Protein AF-A0A963HQP3-F1 (afdb_monomer)

Sequence (193 aa):
MERLDVIFANRYVRACYQYQTEQTPTQSWVRAFDATELWWPIVLQHLLMGMNAHINLDLGIAAAKTVPPEELQSLKGDFDKINQVLAGLVGSVRKELAEIWPILGIMNRFLGDIETGIINFSMQEARDAAWSFAEQLSPQPSVRREAMIQEKDAAFAAFSNVIMHPGFALSTVLKIIRLGERGTVRDRIEILE

Secondary structure (DSSP, 8-state):
-HHHHHHHHHHHHHHHHHHHTT----HHHHHHHHGGG-SSS-HHHHHHHHHIIIIIIIIHHHHHHHS-GGGGGGGHHHHHHHHHHHHHHHHHHHHHHHHH-HHHHHHTTT-TTSHHHHHSS-HHHHHHHHHHHHHHHTTS-HHHHHHHHHHHHHHHHHHHHHHH---HHHHHHHHHHHHH--S-HHHHHHH--

Radius of gyration: 17.62 Å; Cα contacts (8 Å, |Δi|>4): 174; chains: 1; bounding box: 44×29×47 Å

Structure (mmCIF, N/CA/C/O backbone):
data_AF-A0A963HQP3-F1
#
_entry.id   AF-A0A963HQP3-F1
#
loop_
_atom_site.group_PDB
_atom_site.id
_atom_site.type_symbol
_atom_site.label_atom_id
_atom_site.label_alt_id
_atom_site.label_comp_id
_atom_site.label_asym_id
_atom_site.label_entity_id
_atom_site.label_seq_id
_atom_site.pdbx_PDB_ins_code
_atom_site.Cartn_x
_atom_site.Cartn_y
_atom_site.Cartn_z
_atom_site.occupancy
_atom_site.B_iso_or_equiv
_atom_site.auth_seq_id
_atom_site.auth_comp_id
_atom_site.auth_asym_id
_atom_site.auth_atom_id
_atom_site.pdbx_PDB_model_num
ATOM 1 N N . MET A 1 1 ? -9.918 -13.982 12.441 1.00 86.50 1 MET A N 1
ATOM 2 C CA . MET A 1 1 ? -9.145 -13.718 11.209 1.00 86.50 1 MET A CA 1
ATOM 3 C C . MET A 1 1 ? -10.018 -13.469 9.993 1.00 86.50 1 MET A C 1
ATOM 5 O O . MET A 1 1 ? -9.884 -12.398 9.430 1.00 86.50 1 MET A O 1
ATOM 9 N N . GLU A 1 2 ? -10.996 -14.319 9.673 1.00 90.50 2 GLU A N 1
ATOM 10 C CA . GLU A 1 2 ? -11.895 -14.113 8.513 1.00 90.50 2 GLU A CA 1
ATOM 11 C C . GLU A 1 2 ? -12.517 -12.706 8.435 1.00 90.50 2 GLU A C 1
ATOM 13 O O . GLU A 1 2 ? -12.555 -12.079 7.380 1.00 90.50 2 GLU A O 1
ATOM 18 N N . ARG A 1 3 ? -12.961 -12.157 9.574 1.00 92.81 3 ARG A N 1
ATOM 19 C CA . ARG A 1 3 ? -13.506 -10.793 9.634 1.00 92.81 3 ARG A CA 1
ATOM 20 C C . ARG A 1 3 ? -12.483 -9.723 9.237 1.00 92.81 3 ARG A C 1
ATOM 22 O O . ARG A 1 3 ? -12.864 -8.763 8.572 1.00 92.81 3 ARG A O 1
ATOM 29 N N . LEU A 1 4 ? -11.220 -9.874 9.642 1.00 93.75 4 LEU A N 1
ATOM 30 C CA . LEU A 1 4 ? -10.146 -8.961 9.245 1.00 93.75 4 LEU A CA 1
ATOM 31 C C . LEU A 1 4 ? -9.954 -9.023 7.733 1.00 93.75 4 LEU A C 1
ATOM 33 O O . LEU A 1 4 ? -9.967 -7.978 7.092 1.00 93.75 4 LEU A O 1
ATOM 37 N N . ASP A 1 5 ? -9.865 -10.228 7.174 1.00 92.38 5 ASP A N 1
ATOM 38 C CA . ASP A 1 5 ? -9.649 -10.437 5.740 1.00 92.38 5 ASP A CA 1
ATOM 39 C C . ASP A 1 5 ? -10.782 -9.824 4.910 1.00 92.38 5 ASP A C 1
ATOM 41 O O . ASP A 1 5 ? -10.533 -9.091 3.954 1.00 92.38 5 ASP A O 1
ATOM 45 N N . VAL A 1 6 ? -12.035 -10.023 5.328 1.00 95.62 6 VAL A N 1
ATOM 46 C CA . VAL A 1 6 ? -13.207 -9.431 4.668 1.00 95.62 6 VAL A CA 1
ATOM 47 C C . VAL A 1 6 ? -13.199 -7.905 4.765 1.00 95.62 6 VAL A C 1
ATOM 49 O O . VAL A 1 6 ? -13.471 -7.227 3.774 1.00 95.62 6 VAL A O 1
ATOM 52 N N . ILE A 1 7 ? -12.909 -7.326 5.937 1.00 96.31 7 ILE A N 1
ATOM 53 C CA . ILE A 1 7 ? -12.848 -5.862 6.091 1.00 96.31 7 ILE A CA 1
ATOM 54 C C . ILE A 1 7 ? -11.711 -5.288 5.242 1.00 96.31 7 ILE A C 1
ATOM 56 O O . ILE A 1 7 ? -11.894 -4.248 4.606 1.00 96.31 7 ILE A O 1
ATOM 60 N N . PHE A 1 8 ? -10.565 -5.965 5.232 1.00 95.62 8 PHE A N 1
ATOM 61 C CA . PHE A 1 8 ? -9.375 -5.565 4.502 1.00 95.62 8 PHE A CA 1
ATOM 62 C C . PHE A 1 8 ? -9.617 -5.592 2.989 1.00 95.62 8 PHE A C 1
ATOM 64 O O . PHE A 1 8 ? -9.506 -4.552 2.343 1.00 95.62 8 PHE A O 1
ATOM 71 N N . ALA A 1 9 ? -10.083 -6.715 2.440 1.00 95.19 9 ALA A N 1
ATOM 72 C CA . ALA A 1 9 ? -10.403 -6.846 1.019 1.00 95.19 9 ALA A CA 1
ATOM 73 C C . ALA A 1 9 ? -11.480 -5.844 0.567 1.00 95.19 9 ALA A C 1
ATOM 75 O O . ALA A 1 9 ? -11.340 -5.186 -0.466 1.00 95.19 9 ALA A O 1
ATOM 76 N N . ASN A 1 10 ? -12.528 -5.644 1.375 1.00 97.12 10 ASN A N 1
ATOM 77 C CA . ASN A 1 10 ? -13.584 -4.683 1.054 1.00 97.12 10 ASN A CA 1
ATOM 78 C C . ASN A 1 10 ? -13.091 -3.234 0.983 1.00 97.12 10 ASN A C 1
ATOM 80 O O . ASN A 1 10 ? -13.748 -2.408 0.350 1.00 97.12 10 ASN A O 1
ATOM 84 N N . ARG A 1 11 ? -11.962 -2.890 1.616 1.00 97.12 11 ARG A N 1
ATOM 85 C CA . ARG A 1 11 ? -11.384 -1.547 1.481 1.00 97.12 11 ARG A CA 1
ATOM 86 C C . ARG A 1 11 ? -10.886 -1.292 0.063 1.00 97.12 11 ARG A C 1
ATOM 88 O O . ARG A 1 11 ? -11.249 -0.264 -0.504 1.00 97.12 11 ARG A O 1
ATOM 95 N N . TYR A 1 12 ? -10.173 -2.254 -0.522 1.00 96.62 12 TYR A N 1
ATOM 96 C CA . TYR A 1 12 ? -9.748 -2.197 -1.920 1.00 96.62 12 TYR A CA 1
ATOM 97 C C . TYR A 1 12 ? -10.947 -2.187 -2.872 1.00 96.62 12 TYR A C 1
ATOM 99 O O . TYR A 1 12 ? -11.076 -1.275 -3.685 1.00 96.62 12 TYR A O 1
ATOM 107 N N . VAL A 1 13 ? -11.878 -3.138 -2.717 1.00 97.31 13 VAL A N 1
ATOM 108 C CA . VAL A 1 13 ? -13.067 -3.234 -3.585 1.00 97.31 13 VAL A CA 1
ATOM 109 C C . VAL A 1 13 ? -13.874 -1.935 -3.555 1.00 97.31 13 VAL A C 1
ATOM 111 O O . VAL A 1 13 ? -14.303 -1.440 -4.597 1.00 97.31 13 VAL A O 1
ATOM 114 N N . ARG A 1 14 ? -14.040 -1.332 -2.371 1.00 97.62 14 ARG A N 1
ATOM 115 C CA . ARG A 1 14 ? -14.708 -0.037 -2.232 1.00 97.62 14 ARG A CA 1
ATOM 116 C C . ARG A 1 14 ? -13.927 1.089 -2.904 1.00 97.62 14 ARG A C 1
ATOM 118 O O . ARG A 1 14 ? -14.558 1.921 -3.546 1.00 97.62 14 ARG A O 1
ATOM 125 N N . ALA A 1 15 ? -12.604 1.130 -2.763 1.00 97.56 15 ALA A N 1
ATOM 126 C CA . ALA A 1 15 ? -11.782 2.144 -3.416 1.00 97.56 15 ALA A CA 1
ATOM 127 C C . ALA A 1 15 ? -11.893 2.056 -4.947 1.00 97.56 15 ALA A C 1
ATOM 129 O O . ALA A 1 15 ? -12.111 3.077 -5.597 1.00 97.56 15 ALA A O 1
ATOM 130 N N . CYS A 1 16 ? -11.843 0.842 -5.509 1.00 97.06 16 CYS A N 1
ATOM 131 C CA . CYS A 1 16 ? -12.072 0.606 -6.935 1.00 97.06 16 CYS A CA 1
ATOM 132 C C . CYS A 1 16 ? -13.465 1.047 -7.377 1.00 97.06 16 CYS A C 1
ATOM 134 O O . CYS A 1 16 ? -13.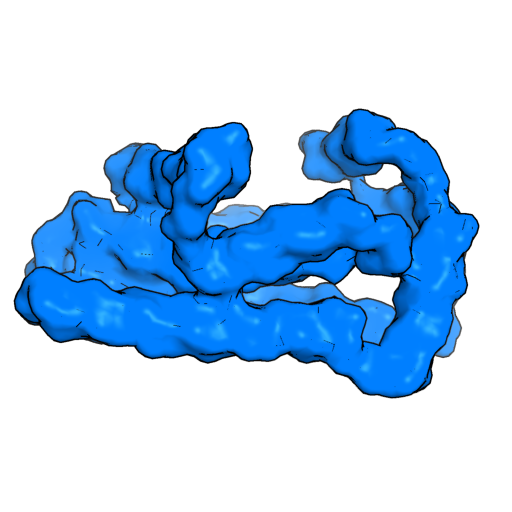585 1.779 -8.355 1.00 97.06 16 CYS A O 1
ATOM 136 N N . TYR A 1 17 ? -14.510 0.644 -6.647 1.00 97.88 17 TYR A N 1
ATOM 137 C CA . TYR A 1 17 ? -15.880 1.048 -6.954 1.00 97.88 17 TYR A CA 1
ATOM 138 C C . TYR A 1 17 ? -16.029 2.572 -6.952 1.00 97.88 17 TYR A C 1
ATOM 140 O O . TYR A 1 17 ? -16.628 3.136 -7.864 1.00 97.88 17 TYR A O 1
ATOM 148 N N . GLN A 1 18 ? -15.465 3.246 -5.944 1.00 97.94 18 GLN A N 1
ATOM 149 C CA . GLN A 1 18 ? -15.503 4.703 -5.863 1.00 97.94 18 GLN A CA 1
ATOM 150 C C . GLN A 1 18 ? -14.833 5.328 -7.087 1.00 97.94 18 GLN A C 1
ATOM 152 O O . GLN A 1 18 ? -15.478 6.107 -7.778 1.00 97.94 18 GLN A O 1
ATOM 157 N N . TYR A 1 19 ? -13.604 4.914 -7.405 1.00 96.94 19 TYR A N 1
ATOM 158 C CA . TYR A 1 19 ? -12.860 5.441 -8.548 1.00 96.94 19 TYR A CA 1
ATOM 159 C C . TYR A 1 19 ? -13.599 5.235 -9.881 1.00 96.94 19 TYR A C 1
ATOM 161 O O . TYR A 1 19 ? -13.750 6.169 -10.661 1.00 96.94 19 TYR A O 1
ATOM 169 N N . GLN A 1 20 ? -14.137 4.034 -10.113 1.00 95.56 20 GLN A N 1
ATOM 170 C CA . GLN A 1 20 ? -14.877 3.689 -11.335 1.00 95.56 20 GLN A CA 1
ATOM 171 C C . GLN A 1 20 ? -16.234 4.393 -11.467 1.00 95.56 20 GLN A C 1
ATOM 173 O O . GLN A 1 20 ? -16.760 4.495 -12.571 1.00 95.56 20 GLN A O 1
ATOM 178 N N . THR A 1 21 ? -16.818 4.857 -10.360 1.00 97.00 21 THR A N 1
ATOM 179 C CA . THR A 1 21 ? -18.104 5.579 -10.349 1.00 97.00 21 THR A CA 1
ATOM 180 C C . THR A 1 21 ? -17.932 7.083 -10.143 1.00 97.00 21 THR A C 1
ATOM 182 O O . THR A 1 21 ? -18.862 7.751 -9.695 1.00 97.00 21 THR A O 1
ATOM 185 N N . GLU A 1 22 ? -16.742 7.609 -10.455 1.00 93.56 22 GLU A N 1
ATOM 186 C CA . GLU A 1 22 ? -16.378 9.031 -10.345 1.00 93.56 22 GLU A CA 1
ATOM 187 C C . GLU A 1 22 ? -16.510 9.604 -8.919 1.00 93.56 22 GLU A C 1
ATOM 189 O O . GLU A 1 22 ? -16.547 10.817 -8.705 1.00 93.56 22 GLU A O 1
ATOM 194 N N . GLN A 1 23 ? -16.548 8.735 -7.907 1.00 96.38 23 GLN A N 1
ATOM 195 C CA . GLN A 1 23 ? -16.433 9.116 -6.504 1.00 96.38 23 GLN A CA 1
ATOM 196 C C . GLN A 1 23 ? -14.963 9.136 -6.088 1.00 96.38 23 GLN A C 1
ATOM 198 O O . GLN A 1 23 ? -14.112 8.455 -6.656 1.00 96.38 23 GLN A O 1
ATOM 203 N N . THR A 1 24 ? -14.647 9.886 -5.037 1.00 94.62 24 THR A N 1
ATOM 204 C CA . THR A 1 24 ? -13.262 10.017 -4.573 1.00 94.62 24 THR A CA 1
ATOM 205 C C . THR A 1 24 ? -12.964 8.986 -3.474 1.00 94.62 24 THR A C 1
ATOM 207 O O . THR A 1 24 ? -13.547 9.082 -2.387 1.00 94.62 24 THR A O 1
ATOM 210 N N . PRO A 1 25 ? -12.091 7.984 -3.716 1.00 97.12 25 PRO A N 1
ATOM 211 C CA . PRO A 1 25 ? -11.543 7.150 -2.648 1.00 97.12 25 PRO A CA 1
ATOM 212 C C . PRO A 1 25 ? -10.536 7.948 -1.798 1.00 97.12 25 PRO A C 1
ATOM 214 O O . PRO A 1 25 ? -10.403 9.163 -1.936 1.00 97.12 25 PRO A O 1
ATOM 217 N N . THR A 1 26 ? -9.820 7.282 -0.890 1.00 97.25 26 THR A N 1
ATOM 218 C CA . THR A 1 26 ? -8.724 7.931 -0.151 1.00 97.25 26 THR A CA 1
ATOM 219 C C . THR A 1 26 ? -7.652 8.440 -1.118 1.00 97.25 26 THR A C 1
ATOM 221 O O . THR A 1 26 ? -7.462 7.883 -2.201 1.00 97.25 26 THR A O 1
ATOM 224 N N . GLN A 1 27 ? -6.939 9.503 -0.752 1.00 97.75 27 GLN A N 1
ATOM 225 C CA . GLN A 1 27 ? -5.970 10.150 -1.636 1.00 97.75 27 GLN A CA 1
ATOM 226 C C . GLN A 1 27 ? -4.849 9.195 -2.051 1.00 97.75 27 GLN A C 1
ATOM 228 O O . GLN A 1 27 ? -4.441 9.207 -3.207 1.00 97.75 27 GLN A O 1
ATOM 233 N N . SER A 1 28 ? -4.378 8.338 -1.145 1.00 96.62 28 SER A N 1
ATOM 234 C CA . SER A 1 28 ? -3.414 7.273 -1.456 1.00 96.62 28 SER A CA 1
ATOM 235 C C . SER A 1 28 ? -3.907 6.333 -2.565 1.00 96.62 28 SER A C 1
ATOM 237 O O . SER A 1 28 ? -3.143 6.018 -3.476 1.00 96.62 28 SER A O 1
ATOM 239 N N . TRP A 1 29 ? -5.190 5.954 -2.547 1.00 97.94 29 TRP A N 1
ATOM 240 C CA . TRP A 1 29 ? -5.809 5.160 -3.611 1.00 97.94 29 TRP A CA 1
ATOM 241 C C . TRP A 1 29 ? -5.982 5.952 -4.906 1.00 97.94 29 TRP A C 1
ATOM 243 O O . TRP A 1 29 ? -5.679 5.415 -5.966 1.00 97.94 29 TRP A O 1
ATOM 253 N N . VAL A 1 30 ? -6.385 7.228 -4.838 1.00 97.69 30 VAL A N 1
ATOM 254 C CA . VAL A 1 30 ? -6.432 8.107 -6.023 1.00 97.69 30 VAL A CA 1
ATOM 255 C C . VAL A 1 30 ? -5.066 8.145 -6.708 1.00 97.69 30 VAL A C 1
ATOM 257 O O . VAL A 1 30 ? -4.981 7.903 -7.903 1.00 97.69 30 VAL A O 1
ATOM 260 N N . ARG A 1 31 ? -3.975 8.346 -5.954 1.00 97.19 31 ARG A N 1
ATOM 261 C CA . ARG A 1 31 ? -2.613 8.334 -6.516 1.00 97.19 31 ARG A CA 1
ATOM 262 C C . ARG A 1 31 ? -2.270 7.003 -7.180 1.00 97.19 31 ARG A C 1
ATOM 264 O O . ARG A 1 31 ? -1.623 7.008 -8.224 1.00 97.19 31 ARG A O 1
ATOM 271 N N . ALA A 1 32 ? -2.662 5.883 -6.573 1.00 97.00 32 ALA A N 1
ATOM 272 C CA . ALA A 1 32 ? -2.395 4.556 -7.117 1.00 97.00 32 ALA A CA 1
ATOM 273 C C . ALA A 1 32 ? -3.166 4.298 -8.419 1.00 97.00 32 ALA A C 1
ATOM 275 O O . ALA A 1 32 ? -2.576 3.784 -9.367 1.00 97.00 32 ALA A O 1
ATOM 276 N N . PHE A 1 33 ? -4.442 4.687 -8.484 1.00 97.31 33 PHE A N 1
ATOM 277 C CA . PHE A 1 33 ? -5.262 4.535 -9.686 1.00 97.31 33 PHE A CA 1
ATOM 278 C C . PHE A 1 33 ? -4.867 5.519 -10.788 1.00 97.31 33 PHE A C 1
ATOM 280 O O . PHE A 1 33 ? -4.655 5.103 -11.915 1.00 97.31 33 PHE A O 1
ATOM 287 N N .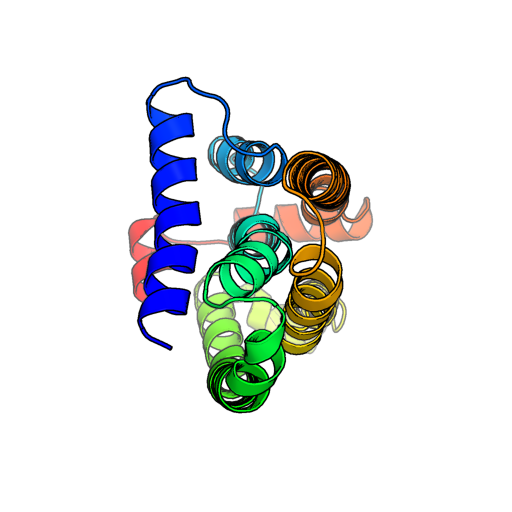 ASP A 1 34 ? -4.623 6.790 -10.477 1.00 96.38 34 ASP A N 1
ATOM 288 C CA . ASP A 1 34 ? -4.160 7.757 -11.482 1.00 96.38 34 ASP A CA 1
ATOM 289 C C . ASP A 1 34 ? -2.821 7.339 -12.104 1.00 96.38 34 ASP A C 1
ATOM 291 O O . ASP A 1 34 ? -2.558 7.593 -13.279 1.00 96.38 34 ASP A O 1
ATOM 295 N N . ALA A 1 35 ? -1.964 6.655 -11.337 1.00 95.75 35 ALA A N 1
ATOM 296 C CA . ALA A 1 35 ? -0.727 6.108 -11.869 1.00 95.75 35 ALA A CA 1
ATOM 297 C C . ALA A 1 35 ? -0.967 5.041 -12.950 1.00 95.75 35 ALA A C 1
ATOM 299 O O . ALA A 1 35 ? -0.095 4.886 -13.803 1.00 95.75 35 ALA A O 1
ATOM 300 N N . THR A 1 36 ? -2.106 4.330 -12.962 1.00 93.88 36 THR A N 1
ATOM 301 C CA . THR A 1 36 ? -2.413 3.312 -13.988 1.00 93.88 36 THR A CA 1
ATOM 302 C C . THR A 1 36 ? -2.711 3.908 -15.358 1.00 93.88 36 THR A C 1
ATOM 304 O O . THR A 1 36 ? -2.516 3.230 -16.361 1.00 93.88 36 THR A O 1
ATOM 307 N N . GLU A 1 37 ? -3.104 5.181 -15.414 1.00 94.06 37 GLU A N 1
ATOM 308 C CA . GLU A 1 37 ? -3.303 5.924 -16.666 1.00 94.06 37 GLU A CA 1
ATOM 309 C C . GLU A 1 37 ? -1.975 6.375 -17.300 1.00 94.06 37 GLU A C 1
ATOM 311 O O . GLU A 1 37 ? -1.924 6.839 -18.442 1.00 94.06 37 GLU A O 1
ATOM 316 N N . LEU A 1 38 ? -0.863 6.250 -16.570 1.00 94.00 38 LEU A N 1
ATOM 317 C CA . LEU A 1 38 ? 0.452 6.667 -17.034 1.00 94.00 38 LEU A CA 1
ATOM 318 C C . LEU A 1 38 ? 1.192 5.511 -17.706 1.00 94.00 38 LEU A C 1
ATOM 320 O O . LEU A 1 38 ? 1.277 4.400 -17.192 1.00 94.00 38 LEU A O 1
ATOM 324 N N . TRP A 1 39 ? 1.837 5.802 -18.836 1.00 92.06 39 TRP A N 1
ATOM 325 C CA . TRP A 1 39 ? 2.623 4.794 -19.549 1.00 92.06 39 TRP A CA 1
ATOM 326 C C . TRP A 1 39 ? 4.010 4.549 -18.944 1.00 92.06 39 TRP A C 1
ATOM 328 O O . TRP A 1 39 ? 4.553 3.463 -19.103 1.00 92.06 39 TRP A O 1
ATOM 338 N N . TRP A 1 40 ? 4.611 5.553 -18.303 1.00 93.12 40 TRP A N 1
ATOM 339 C CA . TRP A 1 40 ? 6.003 5.500 -17.839 1.00 93.12 40 TRP A CA 1
ATOM 340 C C . TRP A 1 40 ? 6.283 4.642 -16.600 1.00 93.12 40 TRP A C 1
ATOM 342 O O . TRP A 1 40 ? 7.387 4.096 -16.541 1.00 93.12 40 TRP A O 1
ATOM 352 N N . PRO A 1 41 ? 5.378 4.533 -15.611 1.00 92.94 41 PRO A N 1
ATOM 353 C CA . PRO A 1 41 ? 5.646 3.721 -14.437 1.00 92.94 41 PRO A CA 1
ATOM 354 C C . PRO A 1 41 ? 5.848 2.249 -14.797 1.00 92.94 41 PRO A C 1
ATOM 356 O O . PRO A 1 41 ? 5.184 1.695 -15.676 1.00 92.94 41 PRO A O 1
ATOM 359 N N . ILE A 1 42 ? 6.803 1.622 -14.119 1.00 90.00 42 ILE A N 1
ATOM 360 C CA . ILE A 1 42 ? 7.083 0.190 -14.270 1.00 90.00 42 ILE A CA 1
ATOM 361 C C . ILE A 1 42 ? 6.154 -0.638 -13.381 1.00 90.00 42 ILE A C 1
ATOM 363 O O . ILE A 1 42 ? 5.569 -0.114 -12.430 1.00 90.00 42 ILE A O 1
ATOM 367 N N . VAL A 1 43 ? 6.056 -1.945 -13.632 1.00 89.31 43 VAL A N 1
ATOM 368 C CA . VAL A 1 43 ? 5.227 -2.875 -12.841 1.00 89.31 43 VAL A CA 1
ATOM 369 C C . VAL A 1 43 ? 5.521 -2.745 -11.348 1.00 89.31 43 VAL A C 1
ATOM 371 O O . VAL A 1 43 ? 4.596 -2.618 -10.550 1.00 89.31 43 VAL A O 1
ATOM 374 N N . LEU A 1 44 ? 6.799 -2.664 -10.970 1.00 85.44 44 LEU A N 1
ATOM 375 C CA . LEU A 1 44 ? 7.193 -2.477 -9.575 1.00 85.44 44 LEU A CA 1
ATOM 376 C C . LEU A 1 44 ? 6.631 -1.183 -8.961 1.00 85.44 44 LEU A C 1
ATOM 378 O O . LEU A 1 44 ? 6.217 -1.194 -7.806 1.00 85.44 44 LEU A O 1
ATOM 382 N N . GLN A 1 45 ? 6.592 -0.072 -9.701 1.00 89.75 45 GLN A N 1
ATOM 383 C CA . GLN A 1 45 ? 6.030 1.176 -9.178 1.00 89.75 45 GLN A CA 1
ATOM 384 C C . GLN A 1 45 ? 4.527 1.029 -8.941 1.00 89.75 45 GLN A C 1
ATOM 386 O O . GLN A 1 45 ? 4.053 1.432 -7.885 1.00 89.75 45 GLN A O 1
ATOM 391 N N . HIS A 1 46 ? 3.789 0.387 -9.850 1.00 92.06 46 HIS A N 1
ATOM 392 C CA . HIS A 1 46 ? 2.368 0.101 -9.629 1.00 92.06 46 HIS A CA 1
ATOM 393 C C . HIS A 1 46 ? 2.138 -0.797 -8.405 1.00 92.06 46 HIS A C 1
ATOM 395 O O . HIS A 1 46 ? 1.254 -0.504 -7.599 1.00 92.06 46 HIS A O 1
ATOM 401 N N . LEU A 1 47 ? 2.962 -1.837 -8.221 1.00 88.88 47 LEU A N 1
ATOM 402 C CA . LEU A 1 47 ? 2.901 -2.696 -7.035 1.00 88.88 47 LEU A CA 1
ATOM 403 C C . LEU A 1 47 ? 3.132 -1.887 -5.756 1.00 88.88 47 LEU A C 1
ATOM 405 O O . LEU A 1 47 ? 2.304 -1.927 -4.851 1.00 88.88 47 LEU A O 1
ATOM 409 N N . LEU A 1 48 ? 4.200 -1.088 -5.701 1.00 88.31 48 LEU A N 1
ATOM 410 C CA . LEU A 1 48 ? 4.514 -0.259 -4.536 1.00 88.31 48 LEU A CA 1
ATOM 411 C C . LEU A 1 48 ? 3.417 0.773 -4.240 1.00 88.31 48 LEU A C 1
ATOM 413 O O . LEU A 1 48 ? 3.112 1.013 -3.075 1.00 88.31 48 LEU A O 1
ATOM 417 N N . MET A 1 49 ? 2.792 1.356 -5.265 1.00 92.88 49 MET A N 1
ATOM 418 C CA . MET A 1 49 ? 1.664 2.281 -5.101 1.00 92.88 49 MET A CA 1
ATOM 419 C C . MET A 1 49 ? 0.443 1.581 -4.488 1.00 92.88 49 MET A C 1
ATOM 421 O O . MET A 1 49 ? -0.139 2.090 -3.528 1.00 92.88 49 MET A O 1
ATOM 425 N N . GLY A 1 50 ? 0.094 0.391 -4.988 1.00 92.81 50 GLY A N 1
ATOM 426 C CA . GLY A 1 50 ? -0.990 -0.423 -4.437 1.00 92.81 50 GLY A CA 1
ATOM 427 C C . GLY A 1 50 ? -0.704 -0.882 -3.007 1.00 92.81 50 GLY A C 1
ATOM 428 O O . GLY A 1 50 ? -1.556 -0.752 -2.135 1.00 92.81 50 GLY A O 1
ATOM 429 N N . MET A 1 51 ? 0.516 -1.341 -2.725 1.00 89.56 51 MET A N 1
ATOM 430 C CA . MET A 1 51 ? 0.946 -1.737 -1.380 1.00 89.56 51 MET A CA 1
ATOM 431 C C . MET A 1 51 ? 0.962 -0.550 -0.412 1.00 89.56 51 MET A C 1
ATOM 433 O O . MET A 1 51 ? 0.582 -0.698 0.747 1.00 89.56 51 MET A O 1
ATOM 437 N N . ASN A 1 52 ? 1.344 0.640 -0.875 1.00 91.12 52 ASN A N 1
ATOM 438 C CA . ASN A 1 52 ? 1.319 1.851 -0.066 1.00 91.12 52 ASN A CA 1
ATOM 439 C C . ASN A 1 52 ? -0.107 2.229 0.366 1.00 91.12 52 ASN A C 1
ATOM 441 O O . ASN A 1 52 ? -0.326 2.537 1.534 1.00 91.12 52 ASN A O 1
ATOM 445 N N . ALA A 1 53 ? -1.091 2.161 -0.533 1.00 94.38 53 ALA A N 1
ATOM 446 C CA . ALA A 1 53 ? -2.485 2.415 -0.171 1.00 94.38 53 ALA A CA 1
ATOM 447 C C . ALA A 1 53 ? -3.089 1.256 0.647 1.00 94.38 53 ALA A C 1
ATOM 449 O O . ALA A 1 53 ? -3.704 1.463 1.693 1.00 94.38 53 ALA A O 1
ATOM 450 N N . HIS A 1 54 ? -2.876 0.016 0.213 1.00 94.69 54 HIS A N 1
ATOM 451 C CA . HIS A 1 54 ? -3.546 -1.138 0.795 1.00 94.69 54 HIS A CA 1
ATOM 452 C C . HIS A 1 54 ? -2.888 -1.601 2.102 1.00 94.69 54 HIS A C 1
ATOM 454 O O . HIS A 1 54 ? -3.546 -1.723 3.126 1.00 94.69 54 HIS A O 1
ATOM 460 N N . ILE A 1 55 ? -1.575 -1.813 2.134 1.00 89.25 55 ILE A N 1
ATOM 461 C CA . ILE A 1 55 ? -0.907 -2.323 3.339 1.00 89.25 55 ILE A CA 1
ATOM 462 C C . ILE A 1 55 ? -0.718 -1.200 4.356 1.00 89.25 55 ILE A C 1
ATOM 464 O O . ILE A 1 55 ? -1.118 -1.353 5.507 1.00 89.25 55 ILE A O 1
ATOM 468 N N . ASN A 1 56 ? -0.150 -0.060 3.958 1.00 86.12 56 ASN A N 1
ATOM 469 C CA . ASN A 1 56 ? 0.235 0.941 4.953 1.00 86.12 56 ASN A CA 1
ATOM 470 C C . ASN A 1 56 ? -0.968 1.685 5.563 1.00 86.12 56 ASN A C 1
ATOM 472 O O . ASN A 1 56 ? -0.909 2.073 6.734 1.00 86.12 56 ASN A O 1
ATOM 476 N N . LEU A 1 57 ? -2.052 1.884 4.800 1.00 93.62 57 LEU A N 1
ATOM 477 C CA . LEU A 1 57 ? -3.269 2.550 5.278 1.00 93.62 57 LEU A CA 1
ATOM 478 C C . LEU A 1 57 ? -4.384 1.552 5.622 1.00 93.62 57 LEU A C 1
ATOM 480 O O . LEU A 1 57 ? -4.813 1.494 6.778 1.00 93.62 57 LEU A O 1
ATOM 484 N N . ASP A 1 58 ? -4.875 0.775 4.648 1.00 97.12 58 ASP A N 1
ATOM 485 C CA . ASP A 1 58 ? -6.096 -0.021 4.846 1.00 97.12 58 ASP A CA 1
ATOM 486 C C . ASP A 1 58 ? -5.938 -1.131 5.890 1.00 97.12 58 ASP A C 1
ATOM 488 O O . ASP A 1 58 ? -6.883 -1.374 6.643 1.00 97.12 58 ASP A O 1
ATOM 492 N N . LEU A 1 59 ? -4.775 -1.787 5.978 1.00 95.31 59 LEU A N 1
ATOM 493 C CA . LEU A 1 59 ? -4.568 -2.910 6.902 1.00 95.31 59 LEU A CA 1
ATOM 494 C C . LEU A 1 59 ? -4.713 -2.487 8.369 1.00 95.31 59 LEU A C 1
ATOM 496 O O . LEU A 1 59 ? -5.401 -3.160 9.137 1.00 95.31 59 LEU A O 1
ATOM 500 N N . GLY A 1 60 ? -4.123 -1.352 8.756 1.00 95.50 60 GLY A N 1
ATOM 501 C CA . GLY A 1 60 ? -4.235 -0.837 10.125 1.00 95.50 60 GLY A CA 1
ATOM 502 C C . GLY A 1 60 ? -5.668 -0.424 10.473 1.00 95.50 60 GLY A C 1
ATOM 503 O O . GLY A 1 60 ? -6.165 -0.706 11.565 1.00 95.50 60 GLY A O 1
ATOM 504 N N . ILE A 1 61 ? -6.385 0.162 9.507 1.00 96.88 61 ILE A N 1
ATOM 505 C CA . ILE A 1 61 ? -7.808 0.500 9.649 1.00 96.88 61 ILE A CA 1
ATOM 506 C C . ILE A 1 61 ? -8.655 -0.766 9.791 1.00 96.88 61 ILE A C 1
ATOM 508 O O . ILE A 1 61 ? -9.581 -0.801 10.604 1.00 96.88 61 ILE A O 1
ATOM 512 N N . ALA A 1 62 ? -8.364 -1.797 8.998 1.00 97.25 62 ALA A N 1
ATOM 513 C CA . ALA A 1 62 ? -9.083 -3.060 9.027 1.00 97.25 62 ALA A CA 1
ATOM 514 C C . ALA A 1 62 ? -8.875 -3.780 10.365 1.00 97.25 62 ALA A C 1
ATOM 516 O O . ALA A 1 62 ? -9.857 -4.165 11.003 1.00 97.25 62 ALA A O 1
ATOM 517 N N . ALA A 1 63 ? -7.632 -3.864 10.848 1.00 96.06 63 ALA A N 1
ATOM 518 C CA . ALA A 1 63 ? -7.300 -4.429 12.155 1.00 96.06 63 ALA A CA 1
ATOM 519 C C . ALA A 1 63 ? -8.041 -3.708 13.291 1.00 96.06 63 ALA A C 1
ATOM 521 O O . ALA A 1 63 ? -8.765 -4.351 14.050 1.00 96.06 63 ALA A O 1
ATOM 522 N N . ALA A 1 64 ? -7.992 -2.372 13.328 1.00 96.31 64 ALA A N 1
ATOM 523 C CA . ALA A 1 64 ? -8.702 -1.574 14.333 1.00 96.31 64 ALA A CA 1
ATOM 524 C C . ALA A 1 64 ? -10.238 -1.704 14.281 1.00 96.31 64 ALA A C 1
ATOM 526 O O . ALA A 1 64 ? -10.909 -1.431 15.272 1.00 96.31 64 ALA A O 1
ATOM 527 N N . LYS A 1 65 ? -10.819 -2.080 13.133 1.00 95.69 65 LYS A N 1
ATOM 528 C CA . LYS A 1 65 ? -12.274 -2.276 12.961 1.00 95.69 65 LYS A CA 1
ATOM 529 C C . LYS A 1 65 ? -12.733 -3.720 13.173 1.00 95.69 65 LYS A C 1
ATOM 531 O O . LYS A 1 65 ? -13.941 -3.974 13.188 1.00 95.69 65 LYS A O 1
ATOM 536 N N . THR A 1 66 ? -11.802 -4.665 13.282 1.00 95.88 66 THR A N 1
ATOM 537 C CA . THR A 1 66 ? -12.127 -6.096 13.342 1.00 95.88 66 THR A CA 1
ATOM 538 C C . THR A 1 66 ? -12.725 -6.479 14.690 1.00 95.88 66 THR A C 1
ATOM 540 O O . THR A 1 66 ? -13.708 -7.218 14.728 1.00 95.88 66 THR A O 1
ATOM 543 N N . VAL A 1 67 ? -12.165 -5.953 15.777 1.00 94.62 67 VAL A N 1
ATOM 544 C CA . VAL A 1 67 ? -12.563 -6.251 17.158 1.00 94.62 67 VAL A CA 1
ATOM 545 C C . VAL A 1 67 ? -12.629 -4.968 17.990 1.00 94.62 67 VAL A C 1
ATOM 547 O O . VAL A 1 67 ? -12.050 -3.955 17.586 1.00 94.62 67 VAL A O 1
ATOM 550 N N . PRO A 1 68 ? -13.332 -4.984 19.135 1.00 94.25 68 PRO A N 1
ATOM 551 C CA . PRO A 1 68 ? -13.250 -3.910 20.118 1.00 94.25 68 PRO A CA 1
ATOM 552 C C . PRO A 1 68 ? -11.804 -3.654 20.594 1.00 94.25 68 PRO A C 1
ATOM 554 O O . PRO A 1 68 ? -10.969 -4.563 20.526 1.00 94.25 68 PRO A O 1
ATOM 557 N N . PRO A 1 69 ? -11.481 -2.446 21.094 1.00 94.38 69 PRO A N 1
ATOM 558 C CA . PRO A 1 69 ? -10.126 -2.102 21.538 1.00 94.38 69 PRO A CA 1
ATOM 559 C C . PRO A 1 69 ? -9.523 -3.070 22.561 1.00 94.38 69 PRO A C 1
ATOM 561 O O . PRO A 1 69 ? -8.341 -3.397 22.471 1.00 94.38 69 PRO A O 1
ATOM 564 N N . GLU A 1 70 ? -10.337 -3.565 23.491 1.00 95.62 70 GLU A N 1
ATOM 565 C CA . GLU A 1 70 ? -9.970 -4.527 24.532 1.00 95.62 70 GLU A CA 1
ATOM 566 C C . GLU A 1 70 ? -9.512 -5.885 23.981 1.00 95.62 70 GLU A C 1
ATOM 568 O O . GLU A 1 70 ? -8.695 -6.566 24.597 1.00 95.62 70 GLU A O 1
ATOM 573 N N . GLU A 1 71 ? -9.990 -6.259 22.796 1.00 95.19 71 GLU A N 1
ATOM 574 C CA . GLU A 1 71 ? -9.689 -7.533 22.149 1.00 95.19 71 GLU A CA 1
ATOM 575 C C . GLU A 1 71 ? -8.603 -7.404 21.080 1.00 95.19 71 GLU A C 1
ATOM 577 O O . GLU A 1 71 ? -8.128 -8.424 20.581 1.00 95.19 71 GLU A O 1
ATOM 582 N N . LEU A 1 72 ? -8.162 -6.188 20.729 1.00 95.50 72 LEU A N 1
ATOM 583 C CA . LEU A 1 72 ? -7.215 -5.974 19.630 1.00 95.50 72 LEU A CA 1
ATOM 584 C C . LEU A 1 72 ? -5.949 -6.820 19.789 1.00 95.50 72 LEU A C 1
ATOM 586 O O . LEU A 1 72 ? -5.536 -7.477 18.841 1.00 95.50 72 LEU A O 1
ATOM 590 N N . GLN A 1 73 ? -5.379 -6.879 20.994 1.00 95.81 73 GLN A N 1
ATOM 591 C CA . GLN A 1 73 ? -4.154 -7.645 21.255 1.00 95.81 73 GLN A CA 1
ATOM 592 C C . GLN A 1 73 ? -4.316 -9.152 21.020 1.00 95.81 73 GLN A C 1
ATOM 594 O O . GLN A 1 73 ? -3.346 -9.819 20.665 1.00 95.81 73 GLN A O 1
ATOM 599 N N . SER A 1 74 ? -5.534 -9.692 21.132 1.00 93.75 74 SER A N 1
ATOM 600 C CA . SER A 1 74 ? -5.795 -11.104 20.821 1.00 93.75 74 SER A CA 1
ATOM 601 C C . SER A 1 74 ? -5.565 -11.436 19.340 1.00 93.75 74 SER A C 1
ATOM 603 O O . SER A 1 74 ? -5.209 -12.567 19.019 1.00 93.75 74 SER A O 1
ATOM 605 N N . LEU A 1 75 ? -5.680 -10.446 18.442 1.00 93.62 75 LEU A N 1
ATOM 606 C CA . LEU A 1 75 ? -5.414 -10.612 17.011 1.00 93.62 75 LEU A CA 1
ATOM 607 C C . LEU A 1 75 ? -3.920 -10.620 16.666 1.00 93.62 75 LEU A C 1
ATOM 609 O O . LEU A 1 75 ? -3.567 -11.081 15.581 1.00 93.62 75 LEU A O 1
ATOM 613 N N . LYS A 1 76 ? -3.038 -10.127 17.549 1.00 93.50 76 LYS A N 1
ATOM 614 C CA . LYS A 1 76 ? -1.613 -9.929 17.232 1.00 93.50 76 LYS A CA 1
ATOM 615 C C . LYS A 1 76 ? -0.932 -11.230 16.822 1.00 93.50 76 LYS A C 1
ATOM 617 O O . LYS A 1 76 ? -0.242 -11.274 15.810 1.00 93.50 76 LYS A O 1
ATOM 622 N N . GLY A 1 77 ? -1.192 -12.309 17.558 1.00 93.19 77 GLY A N 1
ATOM 623 C CA . GLY A 1 77 ? -0.582 -13.607 17.274 1.00 93.19 77 GLY A CA 1
ATOM 624 C C . GLY A 1 77 ? -0.900 -14.125 15.869 1.00 93.19 77 GLY A C 1
ATOM 625 O O . GLY A 1 77 ? -0.018 -14.651 15.195 1.00 93.19 77 GLY A O 1
ATOM 626 N N . ASP A 1 78 ? -2.137 -13.956 15.402 1.00 91.00 78 ASP A N 1
ATOM 627 C CA . ASP A 1 78 ? -2.518 -14.381 14.053 1.00 91.00 78 ASP A CA 1
ATOM 628 C C . ASP A 1 78 ? -2.076 -13.380 12.980 1.00 91.00 78 ASP A C 1
ATOM 630 O O . ASP A 1 78 ? -1.671 -13.790 11.891 1.00 91.00 78 ASP A O 1
ATOM 634 N N . PHE A 1 79 ? -2.077 -12.082 13.296 1.00 90.06 79 PHE A N 1
ATOM 635 C CA . PHE A 1 79 ? -1.511 -11.044 12.437 1.00 90.06 79 PHE A CA 1
ATOM 636 C C . PHE A 1 79 ? -0.035 -11.337 12.120 1.00 90.06 79 PHE A C 1
ATOM 638 O O . PHE A 1 79 ? 0.345 -11.370 10.950 1.00 90.06 79 PHE A O 1
ATOM 645 N N . ASP A 1 80 ? 0.771 -11.653 13.137 1.00 89.75 80 ASP A N 1
ATOM 646 C CA . ASP 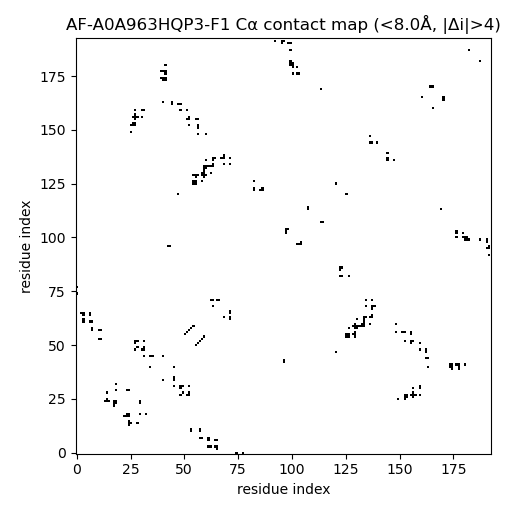A 1 80 ? 2.203 -11.941 12.996 1.00 89.75 80 ASP A CA 1
ATOM 647 C C . ASP A 1 80 ? 2.474 -13.252 12.246 1.00 89.75 80 ASP A C 1
ATOM 649 O O . ASP A 1 80 ? 3.406 -13.327 11.443 1.00 89.75 80 ASP A O 1
ATOM 653 N N . LYS A 1 81 ? 1.645 -14.287 12.442 1.00 88.69 81 LYS A N 1
ATOM 654 C CA . LYS A 1 81 ? 1.746 -15.531 11.657 1.00 88.69 81 LYS A CA 1
ATOM 655 C C . LYS A 1 81 ? 1.550 -15.269 10.165 1.00 88.69 81 LYS A C 1
ATOM 657 O O . LYS A 1 81 ? 2.302 -15.805 9.355 1.00 88.69 81 LYS A O 1
ATOM 662 N N . ILE A 1 82 ? 0.583 -14.427 9.791 1.00 85.50 82 ILE A N 1
ATOM 663 C CA . ILE A 1 82 ? 0.394 -14.037 8.387 1.00 85.50 82 ILE A CA 1
ATOM 664 C C . ILE A 1 82 ? 1.627 -13.288 7.873 1.00 85.50 82 ILE A C 1
ATOM 666 O O . ILE A 1 82 ? 2.070 -13.560 6.759 1.00 85.50 82 ILE A O 1
ATOM 670 N N . ASN A 1 83 ? 2.225 -12.400 8.675 1.00 81.25 83 ASN A N 1
ATOM 671 C CA . ASN A 1 83 ? 3.455 -11.698 8.286 1.00 81.25 83 ASN A CA 1
ATOM 672 C C . ASN A 1 83 ? 4.575 -12.693 7.942 1.00 81.25 83 ASN A C 1
ATOM 674 O O . ASN A 1 83 ? 5.248 -12.520 6.928 1.00 81.25 83 ASN A O 1
ATOM 678 N N . GLN A 1 84 ? 4.740 -13.752 8.742 1.00 81.00 84 GLN A N 1
ATOM 679 C CA . GLN A 1 84 ? 5.751 -14.790 8.509 1.00 81.00 84 GLN A CA 1
ATOM 680 C C . GLN A 1 84 ? 5.497 -15.570 7.215 1.00 81.00 84 GLN A C 1
ATOM 682 O O . GLN A 1 84 ? 6.429 -15.798 6.446 1.00 81.00 84 GLN A O 1
ATOM 687 N N . VAL A 1 85 ? 4.242 -15.940 6.944 1.00 83.44 85 VAL A N 1
ATOM 688 C CA . VAL A 1 85 ? 3.871 -16.616 5.690 1.00 83.44 85 VAL A CA 1
ATOM 689 C C . VAL A 1 85 ? 4.153 -15.713 4.486 1.00 83.44 85 VAL A C 1
ATOM 691 O O . VAL A 1 85 ? 4.799 -16.143 3.533 1.00 83.44 85 VAL A O 1
ATOM 694 N N . LEU A 1 86 ? 3.737 -14.444 4.547 1.00 75.31 86 LEU A N 1
ATOM 695 C CA . LEU A 1 86 ? 3.943 -13.478 3.464 1.00 75.31 86 LEU A CA 1
ATOM 696 C C . LEU A 1 86 ? 5.424 -13.160 3.228 1.00 75.31 86 LEU A C 1
ATOM 698 O O . LEU A 1 86 ? 5.832 -12.991 2.081 1.00 75.31 86 LEU A O 1
ATOM 702 N N . ALA A 1 87 ? 6.245 -13.114 4.281 1.00 73.50 87 ALA A N 1
ATOM 703 C CA . ALA A 1 87 ? 7.688 -12.918 4.149 1.00 73.50 87 ALA A CA 1
ATOM 704 C C . ALA A 1 87 ? 8.342 -14.025 3.302 1.00 73.50 87 ALA A C 1
ATOM 706 O O . ALA A 1 87 ? 9.251 -13.743 2.521 1.00 73.50 87 ALA A O 1
ATOM 70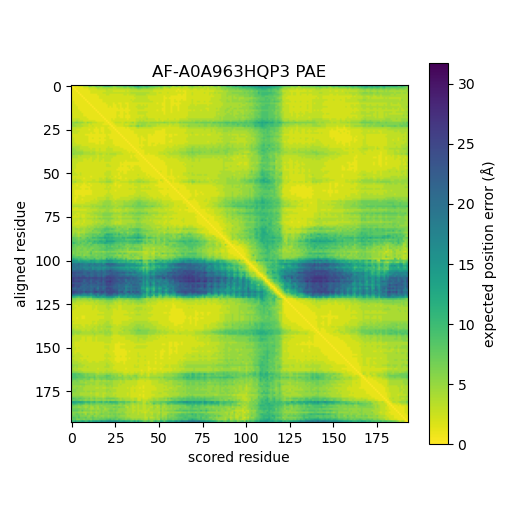7 N N . GLY A 1 88 ? 7.831 -15.259 3.387 1.00 70.06 88 GLY A N 1
ATOM 708 C CA . GLY A 1 88 ? 8.266 -16.377 2.547 1.00 70.06 88 GLY A CA 1
ATOM 709 C C . GLY A 1 88 ? 7.962 -16.202 1.053 1.00 70.06 88 GLY A C 1
ATOM 710 O O . GLY A 1 88 ? 8.672 -16.768 0.225 1.00 70.06 88 GLY A O 1
ATOM 711 N N . LEU A 1 89 ? 6.962 -15.387 0.696 1.00 73.94 89 LEU A N 1
ATOM 712 C CA . LEU A 1 89 ? 6.549 -15.138 -0.693 1.00 73.94 89 LEU A CA 1
ATOM 713 C C . LEU A 1 89 ? 7.330 -14.000 -1.362 1.00 73.94 89 LEU A C 1
ATOM 715 O O . LEU A 1 89 ? 7.407 -13.933 -2.582 1.00 73.94 89 LEU A O 1
ATOM 719 N N . VAL A 1 90 ? 7.976 -13.116 -0.595 1.00 70.50 90 VAL A N 1
ATOM 720 C CA . VAL A 1 90 ? 8.733 -11.984 -1.169 1.00 70.50 90 VAL A CA 1
ATOM 721 C C . VAL A 1 90 ? 9.822 -12.464 -2.138 1.00 70.50 90 VAL A C 1
ATOM 723 O O . VAL A 1 90 ? 10.112 -11.800 -3.134 1.00 70.50 90 VAL A O 1
ATOM 726 N N . GLY A 1 91 ? 10.415 -13.632 -1.873 1.00 68.69 91 GLY A N 1
ATOM 727 C CA . GLY A 1 91 ? 11.396 -14.247 -2.764 1.00 68.69 91 GLY A CA 1
ATOM 728 C C . GLY A 1 91 ? 10.822 -14.668 -4.122 1.00 68.69 91 GLY A C 1
ATOM 729 O O . GLY A 1 91 ? 11.513 -14.502 -5.128 1.00 68.69 91 GLY A O 1
ATOM 730 N N . SER A 1 92 ? 9.581 -15.171 -4.173 1.00 73.25 92 SER A N 1
ATOM 731 C CA . SER A 1 92 ? 8.942 -15.576 -5.435 1.00 73.25 92 SER A CA 1
ATOM 732 C C . SER A 1 92 ? 8.584 -14.355 -6.277 1.00 73.25 92 SER A C 1
ATOM 734 O O . SER A 1 92 ? 9.039 -14.266 -7.414 1.00 73.25 92 SER A O 1
ATOM 736 N N . VAL A 1 93 ? 7.972 -13.334 -5.667 1.00 74.25 93 VAL A N 1
ATOM 737 C CA . VAL A 1 93 ? 7.619 -12.073 -6.346 1.00 74.25 93 VAL A CA 1
ATOM 738 C C . VAL A 1 93 ? 8.844 -11.413 -6.987 1.00 74.25 93 VAL A C 1
ATOM 740 O O . VAL A 1 93 ? 8.784 -10.912 -8.107 1.00 74.25 93 VAL A O 1
ATOM 743 N N . ARG A 1 94 ? 10.006 -11.436 -6.317 1.00 71.50 94 ARG A N 1
ATOM 744 C CA . ARG A 1 94 ? 11.260 -10.923 -6.906 1.00 71.50 94 ARG A CA 1
ATOM 745 C C . ARG A 1 94 ? 11.677 -11.691 -8.157 1.00 71.50 94 ARG A C 1
ATOM 747 O O . ARG A 1 94 ? 12.171 -11.083 -9.106 1.00 71.50 94 ARG A O 1
ATOM 754 N N . LYS A 1 95 ? 11.520 -13.014 -8.145 1.00 74.56 95 LYS A N 1
ATOM 755 C CA . LYS A 1 95 ? 11.858 -13.872 -9.280 1.00 74.56 95 LYS A CA 1
ATOM 756 C C . LYS A 1 95 ? 10.909 -13.614 -10.452 1.00 74.56 95 LYS A C 1
ATOM 758 O O . LYS A 1 95 ? 11.385 -13.419 -11.563 1.00 74.56 95 LYS A O 1
ATOM 763 N N . GLU A 1 96 ? 9.614 -13.516 -10.187 1.00 79.88 96 GLU A N 1
ATOM 764 C CA . GLU A 1 96 ? 8.572 -13.220 -11.179 1.00 79.88 96 GLU A CA 1
ATOM 765 C C . GLU A 1 96 ? 8.786 -11.833 -11.818 1.00 79.88 96 GLU A C 1
ATOM 767 O O . GLU A 1 96 ? 8.771 -11.679 -13.040 1.00 79.88 96 GLU A O 1
ATOM 772 N N . LEU A 1 97 ? 9.134 -10.816 -11.017 1.00 75.44 97 LEU A N 1
ATOM 773 C CA . LEU A 1 97 ? 9.513 -9.491 -11.526 1.00 75.44 97 LEU A CA 1
ATOM 774 C C . LEU A 1 97 ? 10.746 -9.532 -12.447 1.00 75.44 97 LEU A C 1
ATOM 776 O O . LEU A 1 97 ? 10.822 -8.764 -13.411 1.00 75.44 97 LEU A O 1
ATOM 780 N N . ALA A 1 98 ? 11.703 -10.428 -12.188 1.00 75.06 98 ALA A N 1
ATOM 781 C CA . ALA A 1 98 ? 12.859 -10.622 -13.062 1.00 75.06 98 ALA A CA 1
ATOM 782 C C . ALA A 1 98 ? 12.494 -11.298 -14.397 1.00 75.06 98 ALA A C 1
ATOM 784 O O . ALA A 1 98 ? 13.207 -11.108 -15.382 1.00 75.06 98 ALA A O 1
ATOM 785 N N . GLU A 1 99 ? 11.388 -12.043 -14.460 1.00 78.19 99 GLU A N 1
ATOM 786 C CA . GLU A 1 99 ? 10.866 -12.623 -15.704 1.00 78.19 99 GLU A CA 1
ATOM 787 C C . GLU A 1 99 ? 10.154 -11.569 -16.564 1.00 78.19 99 GLU A C 1
ATOM 789 O O . GLU A 1 99 ? 10.341 -11.536 -17.783 1.00 78.19 99 GLU A O 1
ATOM 794 N N . ILE A 1 100 ? 9.430 -10.635 -15.933 1.00 76.62 100 ILE A N 1
ATOM 795 C CA . ILE A 1 100 ? 8.792 -9.491 -16.612 1.00 76.62 100 ILE A CA 1
ATOM 796 C C . ILE A 1 100 ? 9.838 -8.576 -17.267 1.00 76.62 100 ILE A C 1
ATOM 798 O O . ILE A 1 100 ? 9.621 -8.048 -18.367 1.00 76.62 100 ILE A O 1
ATOM 802 N N . TRP A 1 101 ? 10.994 -8.405 -16.619 1.00 74.75 101 TRP A N 1
ATOM 803 C CA . TRP A 1 101 ? 12.118 -7.658 -17.172 1.00 74.75 101 TRP A CA 1
ATOM 804 C C . TRP A 1 101 ? 13.431 -8.454 -17.084 1.00 74.75 101 TRP A C 1
ATOM 806 O O . TRP A 1 101 ? 14.201 -8.276 -16.143 1.00 74.75 101 TRP A O 1
ATOM 816 N N . PRO A 1 102 ? 13.775 -9.264 -18.104 1.00 69.81 102 PRO A N 1
ATOM 817 C CA . PRO A 1 102 ? 14.977 -10.108 -18.083 1.00 69.81 102 PRO A CA 1
ATOM 818 C C . PRO A 1 102 ? 16.292 -9.333 -17.906 1.00 69.81 102 PRO A C 1
ATOM 820 O O . PRO A 1 102 ? 17.274 -9.853 -17.374 1.00 69.81 102 PRO A O 1
ATOM 823 N N . ILE A 1 103 ? 16.320 -8.066 -18.336 1.00 66.44 103 ILE A N 1
ATOM 824 C CA . ILE A 1 103 ? 17.480 -7.184 -18.166 1.00 66.44 103 ILE A CA 1
ATOM 825 C C . ILE A 1 103 ? 17.625 -6.745 -16.694 1.00 66.44 103 ILE A C 1
ATOM 827 O O . ILE A 1 103 ? 18.759 -6.525 -16.279 1.00 66.44 103 ILE A O 1
ATOM 831 N N . LEU A 1 104 ? 16.556 -6.746 -15.873 1.00 62.78 104 LEU A N 1
ATOM 832 C CA . LEU A 1 104 ? 16.637 -6.617 -14.404 1.00 62.78 104 LEU A CA 1
ATOM 833 C C . LEU A 1 104 ? 17.579 -7.673 -13.843 1.00 62.78 104 LEU A C 1
ATOM 835 O O . LEU A 1 104 ? 18.492 -7.343 -13.101 1.00 62.78 104 LEU A O 1
ATOM 839 N N . GLY A 1 105 ? 17.378 -8.940 -14.222 1.00 59.91 105 GLY A N 1
ATOM 840 C CA . GLY A 1 105 ? 18.171 -10.060 -13.715 1.00 59.91 105 GLY A CA 1
ATOM 841 C C . GLY A 1 105 ? 19.649 -9.957 -14.098 1.00 59.91 105 GLY A C 1
ATOM 842 O O . GLY A 1 105 ? 20.523 -10.349 -13.325 1.00 59.91 105 GLY A O 1
ATOM 843 N N . ILE A 1 106 ? 19.942 -9.377 -15.266 1.00 62.34 106 ILE A N 1
ATOM 844 C CA . ILE A 1 106 ? 21.312 -9.113 -15.725 1.00 62.34 106 ILE A CA 1
ATOM 845 C C . ILE A 1 106 ? 21.904 -7.915 -14.975 1.00 62.34 106 ILE A C 1
ATOM 847 O O . ILE A 1 106 ? 23.035 -7.986 -14.498 1.00 62.34 106 ILE A O 1
ATOM 851 N N . MET A 1 107 ? 21.140 -6.831 -14.832 1.00 58.16 107 MET A N 1
ATOM 852 C CA . MET A 1 107 ? 21.555 -5.630 -14.111 1.00 58.16 107 MET A CA 1
ATOM 853 C C . MET A 1 107 ? 21.700 -5.889 -12.611 1.00 58.16 107 MET A C 1
ATOM 855 O O . MET A 1 107 ? 22.604 -5.314 -12.028 1.00 58.16 107 MET A O 1
ATOM 859 N N . ASN A 1 108 ? 20.963 -6.825 -12.006 1.00 54.72 108 ASN A N 1
ATOM 860 C CA . ASN A 1 108 ? 21.129 -7.222 -10.600 1.00 54.72 108 ASN A CA 1
ATOM 861 C C . ASN A 1 108 ? 22.540 -7.771 -10.307 1.00 54.72 108 ASN A C 1
ATOM 863 O O . ASN A 1 108 ? 23.012 -7.742 -9.177 1.00 54.72 108 ASN A O 1
ATOM 867 N N . ARG A 1 109 ? 23.257 -8.243 -11.340 1.00 54.38 109 ARG A N 1
ATOM 868 C CA . ARG A 1 109 ? 24.652 -8.695 -11.228 1.00 54.38 109 ARG A CA 1
ATOM 869 C C . ARG A 1 109 ? 25.670 -7.542 -11.236 1.00 54.38 109 ARG A C 1
ATOM 871 O O . ARG A 1 109 ? 26.808 -7.755 -10.831 1.00 54.38 109 ARG A O 1
ATOM 878 N N . PHE A 1 110 ? 25.282 -6.349 -11.696 1.00 46.62 110 PHE A N 1
ATOM 879 C CA . PHE A 1 110 ? 26.172 -5.191 -11.897 1.00 46.62 110 PHE A CA 1
ATOM 880 C C . PHE A 1 110 ? 25.750 -3.922 -11.136 1.00 46.62 110 PHE A C 1
ATOM 882 O O . PHE A 1 110 ? 26.584 -3.062 -10.874 1.00 46.62 110 PHE A O 1
ATOM 889 N N . LEU A 1 111 ? 24.471 -3.797 -10.788 1.00 45.91 111 LEU A N 1
ATOM 890 C CA . LEU A 1 111 ? 23.825 -2.659 -10.145 1.00 45.91 111 LEU A CA 1
ATOM 891 C C . LEU A 1 111 ? 23.091 -3.184 -8.912 1.00 45.91 111 LEU A C 1
ATOM 893 O O . LEU A 1 111 ? 21.906 -3.503 -8.981 1.00 45.91 111 LEU A O 1
ATOM 897 N N . GLY A 1 112 ? 23.787 -3.241 -7.777 1.00 48.72 112 GLY A N 1
ATOM 898 C CA . GLY A 1 112 ? 23.171 -3.537 -6.476 1.00 48.72 112 GLY A CA 1
ATOM 899 C C . GLY A 1 112 ? 22.085 -2.530 -6.054 1.00 48.72 112 GLY A C 1
ATOM 900 O O . GLY A 1 112 ? 21.409 -2.746 -5.057 1.00 48.72 112 GLY A O 1
ATOM 901 N N . ASP A 1 113 ? 21.886 -1.452 -6.823 1.00 46.94 113 ASP A N 1
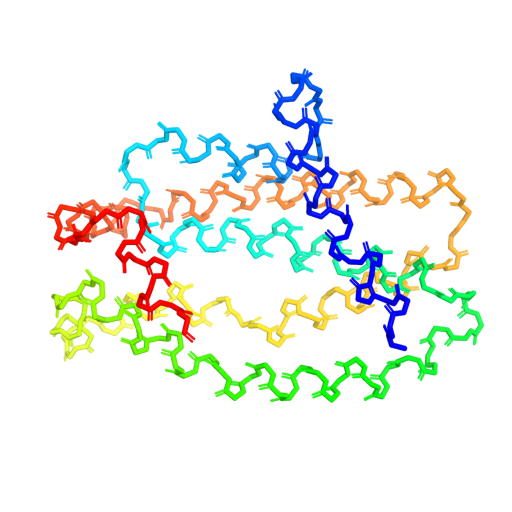ATOM 902 C CA . ASP A 1 113 ? 21.041 -0.311 -6.464 1.00 46.94 113 ASP A CA 1
ATOM 903 C C . ASP A 1 113 ? 19.566 -0.414 -6.896 1.00 46.94 113 ASP A C 1
ATOM 905 O O . ASP A 1 113 ? 18.727 0.292 -6.339 1.00 46.94 113 ASP A O 1
ATOM 909 N N . ILE A 1 114 ? 19.198 -1.245 -7.883 1.00 48.78 114 ILE A N 1
ATOM 910 C CA . ILE A 1 114 ? 17.768 -1.404 -8.255 1.00 48.78 114 ILE A CA 1
ATOM 911 C C . ILE A 1 114 ? 17.040 -2.245 -7.205 1.00 48.78 114 ILE A C 1
ATOM 913 O O . ILE A 1 114 ? 15.869 -2.008 -6.897 1.00 48.78 114 ILE A O 1
ATOM 917 N N . GLU A 1 115 ? 17.773 -3.175 -6.598 1.00 48.97 115 GLU A N 1
ATOM 918 C CA . GLU A 1 115 ? 17.315 -3.950 -5.460 1.00 48.97 115 GLU A CA 1
ATOM 919 C C . GLU A 1 115 ? 16.892 -3.016 -4.308 1.00 48.97 115 GLU A C 1
ATOM 921 O O . GLU A 1 115 ? 15.889 -3.284 -3.663 1.00 48.97 115 GLU A O 1
ATOM 926 N N . THR A 1 116 ? 17.509 -1.838 -4.153 1.00 48.59 116 THR A N 1
ATOM 927 C CA . THR A 1 116 ? 17.189 -0.815 -3.137 1.00 48.59 116 THR A CA 1
ATOM 928 C C . THR A 1 116 ? 15.720 -0.361 -3.124 1.00 48.59 116 THR A C 1
ATOM 930 O O . THR A 1 116 ? 15.187 -0.062 -2.058 1.00 48.59 116 THR A O 1
ATOM 933 N N . GLY A 1 117 ? 15.018 -0.344 -4.265 1.00 48.47 117 GLY A N 1
ATOM 934 C CA . GLY A 1 117 ? 13.594 0.033 -4.321 1.00 48.47 117 GLY A CA 1
ATOM 935 C C . GLY A 1 117 ? 12.649 -1.020 -3.722 1.00 48.47 117 GLY A C 1
ATOM 936 O O . GLY A 1 117 ? 11.689 -0.672 -3.039 1.00 48.47 117 GLY A O 1
ATOM 937 N N . ILE A 1 118 ? 12.957 -2.306 -3.932 1.00 47.34 118 ILE A N 1
ATOM 938 C CA . ILE A 1 118 ? 12.261 -3.459 -3.327 1.00 47.34 118 ILE A CA 1
ATOM 939 C C . ILE A 1 118 ? 12.784 -3.723 -1.905 1.00 47.34 118 ILE A C 1
ATOM 941 O O . ILE A 1 118 ? 12.029 -4.150 -1.040 1.00 47.34 118 ILE A O 1
ATOM 945 N N . ILE A 1 119 ? 14.068 -3.469 -1.647 1.00 44.84 119 ILE A N 1
ATOM 946 C CA . ILE A 1 119 ? 14.730 -3.658 -0.349 1.00 44.84 119 ILE A CA 1
ATOM 947 C C . ILE A 1 119 ? 14.237 -2.627 0.671 1.00 44.84 119 ILE A C 1
ATOM 949 O O . ILE A 1 119 ? 14.062 -2.979 1.833 1.00 44.84 119 ILE A O 1
ATOM 953 N N . ASN A 1 120 ? 13.952 -1.388 0.253 1.00 48.44 120 ASN A N 1
ATOM 954 C CA . ASN A 1 120 ? 13.417 -0.367 1.158 1.00 48.44 120 ASN A CA 1
ATOM 955 C C . ASN A 1 120 ? 11.925 -0.555 1.468 1.00 48.44 120 ASN A C 1
ATOM 957 O O . ASN A 1 120 ? 11.461 -0.070 2.499 1.00 48.44 120 ASN A O 1
ATOM 961 N N . PHE A 1 121 ? 11.167 -1.263 0.622 1.00 55.72 121 PHE A N 1
ATOM 962 C CA . PHE A 1 121 ? 9.817 -1.697 0.973 1.00 55.72 121 PHE A CA 1
ATOM 963 C C . PHE A 1 121 ? 9.887 -3.054 1.678 1.00 55.72 121 PHE A C 1
ATOM 965 O O . PHE A 1 121 ? 9.731 -4.118 1.080 1.00 55.72 121 PHE A O 1
ATOM 972 N N . SER A 1 122 ? 10.130 -3.023 2.986 1.00 71.44 122 SER A N 1
ATOM 973 C CA . SER A 1 122 ? 9.997 -4.219 3.809 1.00 71.44 122 SER A CA 1
ATOM 974 C C . SER A 1 122 ? 8.517 -4.477 4.084 1.00 71.44 122 SER A C 1
ATOM 976 O O . SER A 1 122 ? 7.858 -3.717 4.793 1.00 71.44 122 SER A O 1
ATOM 978 N N . MET A 1 123 ? 7.994 -5.576 3.533 1.00 76.38 123 MET A N 1
ATOM 979 C CA . MET A 1 123 ? 6.651 -6.080 3.849 1.00 76.38 123 MET A CA 1
ATOM 980 C C . MET A 1 123 ? 6.424 -6.217 5.355 1.00 76.38 123 MET A C 1
ATOM 982 O O . MET A 1 123 ? 5.318 -5.979 5.834 1.00 76.38 123 MET A O 1
ATOM 986 N N . GLN A 1 124 ? 7.467 -6.588 6.095 1.00 80.56 124 GLN A N 1
ATOM 987 C CA . GLN A 1 124 ? 7.415 -6.694 7.544 1.00 80.56 124 GLN A CA 1
ATOM 988 C C . GLN A 1 124 ? 7.242 -5.313 8.188 1.00 80.56 124 GLN A C 1
ATOM 990 O O . GLN A 1 124 ? 6.275 -5.114 8.911 1.00 80.56 124 GLN A O 1
ATOM 995 N N . GLU A 1 125 ? 8.083 -4.335 7.836 1.00 83.62 125 GLU A N 1
ATOM 996 C CA . GLU A 1 125 ? 7.998 -2.968 8.380 1.00 83.62 125 GLU A CA 1
ATOM 997 C C . GLU A 1 125 ? 6.652 -2.304 8.063 1.00 83.62 125 GLU A C 1
ATOM 999 O O . GLU A 1 125 ? 6.036 -1.677 8.923 1.00 83.62 125 GLU A O 1
ATOM 1004 N N . ALA A 1 126 ? 6.151 -2.478 6.836 1.00 85.88 126 ALA A N 1
ATOM 1005 C CA . ALA A 1 126 ? 4.842 -1.980 6.421 1.00 85.88 126 ALA A CA 1
ATOM 1006 C C . ALA A 1 126 ? 3.711 -2.541 7.300 1.00 85.88 126 ALA A C 1
ATOM 1008 O O . ALA A 1 126 ? 2.803 -1.816 7.717 1.00 85.88 126 ALA A O 1
ATOM 1009 N N . ARG A 1 127 ? 3.770 -3.839 7.614 1.00 90.81 127 ARG A N 1
ATOM 1010 C CA . ARG A 1 127 ? 2.754 -4.517 8.426 1.00 90.81 127 ARG A CA 1
ATOM 1011 C C . ARG A 1 127 ? 2.903 -4.214 9.914 1.00 90.81 127 ARG A C 1
ATOM 1013 O O . ARG A 1 127 ? 1.886 -4.028 10.578 1.00 90.81 127 ARG A O 1
ATOM 1020 N N . ASP A 1 128 ? 4.123 -4.060 10.414 1.00 90.75 128 ASP A N 1
ATOM 1021 C CA . ASP A 1 128 ? 4.392 -3.612 11.783 1.00 90.75 128 ASP A CA 1
ATOM 1022 C C . ASP A 1 128 ? 3.908 -2.166 11.989 1.00 90.75 128 ASP A C 1
ATOM 1024 O O . ASP A 1 128 ? 3.248 -1.854 12.985 1.00 90.75 128 ASP A O 1
ATOM 1028 N N . ALA A 1 129 ? 4.121 -1.291 11.002 1.00 91.50 129 ALA A N 1
ATOM 1029 C CA . ALA A 1 129 ? 3.575 0.063 10.994 1.00 91.50 129 ALA A CA 1
ATOM 1030 C C . ALA A 1 129 ? 2.038 0.070 10.932 1.00 91.50 129 ALA A C 1
ATOM 1032 O O . ALA A 1 129 ? 1.400 0.870 11.624 1.00 91.50 129 ALA A O 1
ATOM 1033 N N . ALA A 1 130 ? 1.429 -0.824 10.145 1.00 94.06 130 ALA A N 1
ATOM 1034 C CA . ALA A 1 130 ? -0.022 -0.990 10.098 1.00 94.06 130 ALA A CA 1
ATOM 1035 C C . ALA A 1 130 ? -0.585 -1.473 11.445 1.00 94.06 130 ALA A C 1
ATOM 1037 O O . ALA A 1 130 ? -1.609 -0.957 11.897 1.00 94.06 130 ALA A O 1
ATOM 1038 N N . TRP A 1 131 ? 0.101 -2.404 12.118 1.00 96.12 131 TRP A N 1
ATOM 1039 C CA . TRP A 1 131 ? -0.260 -2.843 13.466 1.00 96.12 131 TRP A CA 1
ATOM 1040 C C . TRP A 1 131 ? -0.185 -1.694 14.472 1.00 96.12 131 TRP A C 1
ATOM 1042 O O . TRP A 1 131 ? -1.157 -1.427 15.176 1.00 96.12 131 TRP A O 1
ATOM 1052 N N . SER A 1 132 ? 0.930 -0.958 14.491 1.00 95.94 132 SER A N 1
ATOM 1053 C CA . SER A 1 132 ? 1.088 0.202 15.375 1.00 95.94 132 SER A CA 1
ATOM 1054 C C . SER A 1 132 ? 0.001 1.250 15.129 1.00 95.94 132 SER A C 1
ATOM 1056 O O . SER A 1 132 ? -0.534 1.845 16.066 1.00 95.94 132 SER A O 1
ATOM 1058 N N . PHE A 1 133 ? -0.378 1.460 13.865 1.00 96.56 133 PHE A N 1
ATOM 1059 C CA . PHE A 1 133 ? -1.481 2.350 13.535 1.00 96.56 133 PHE A CA 1
ATOM 1060 C C . PHE A 1 133 ? -2.816 1.820 14.069 1.00 96.56 133 PHE A C 1
ATOM 1062 O O . PHE A 1 133 ? -3.584 2.597 14.633 1.00 96.56 133 PHE A O 1
ATOM 1069 N N . ALA A 1 134 ? -3.080 0.514 13.975 1.00 97.00 134 ALA A N 1
ATOM 1070 C CA . ALA A 1 134 ? -4.283 -0.095 14.534 1.00 97.00 134 ALA A CA 1
ATOM 1071 C C . ALA A 1 134 ? -4.387 0.091 16.057 1.00 97.00 134 ALA A C 1
ATOM 1073 O O . ALA A 1 134 ? -5.458 0.440 16.557 1.00 97.00 134 ALA A O 1
ATOM 1074 N N . GLU A 1 135 ? -3.278 -0.076 16.785 1.00 97.31 135 GLU A N 1
ATOM 1075 C CA . GLU A 1 135 ? -3.205 0.139 18.238 1.00 97.31 135 GLU A CA 1
ATOM 1076 C C . GLU A 1 135 ? -3.528 1.580 18.628 1.00 97.31 135 GLU A C 1
ATOM 1078 O O . GLU A 1 135 ? -4.251 1.820 19.593 1.00 97.31 135 GLU A O 1
ATOM 1083 N N . GLN A 1 136 ? -3.039 2.545 17.850 1.00 97.00 136 GLN A N 1
ATOM 1084 C CA . GLN A 1 136 ? -3.324 3.960 18.079 1.00 97.00 136 GLN A CA 1
ATOM 1085 C C . GLN A 1 136 ? -4.769 4.321 17.721 1.00 97.00 136 GLN A C 1
ATOM 1087 O O . GLN A 1 136 ? -5.372 5.162 18.3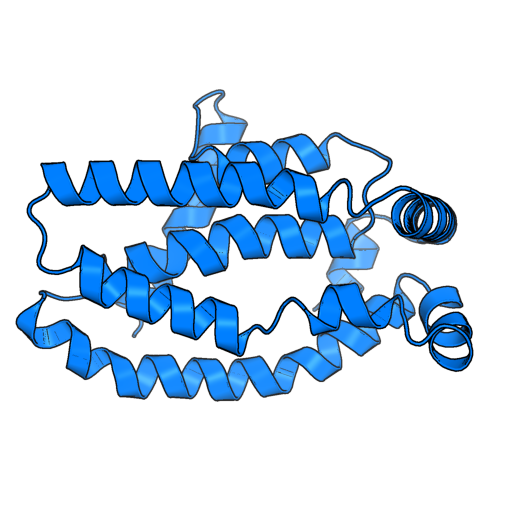86 1.00 97.00 136 GLN A O 1
ATOM 1092 N N . LEU A 1 137 ? -5.313 3.702 16.671 1.00 97.06 137 LEU A N 1
ATOM 1093 C CA . LEU A 1 137 ? -6.599 4.035 16.059 1.00 97.06 137 LEU A CA 1
ATOM 1094 C C . LEU A 1 137 ? -7.801 3.395 16.772 1.00 97.06 137 LEU A C 1
ATOM 1096 O O . LEU A 1 137 ? -8.873 4.006 16.863 1.00 97.06 137 LEU A O 1
ATOM 1100 N N . SER A 1 138 ? -7.641 2.165 17.263 1.00 97.00 138 SER A N 1
ATOM 1101 C CA . SER A 1 138 ? -8.712 1.381 17.885 1.00 97.00 138 SER A CA 1
ATOM 1102 C C . SER A 1 138 ? -9.361 2.070 19.098 1.00 97.00 138 SER A C 1
ATOM 1104 O O . SER A 1 138 ? -10.580 2.262 19.063 1.00 97.00 138 SER A O 1
ATOM 1106 N N . PRO A 1 139 ? -8.617 2.564 20.112 1.00 96.88 139 PRO A N 1
ATOM 1107 C CA . PRO A 1 139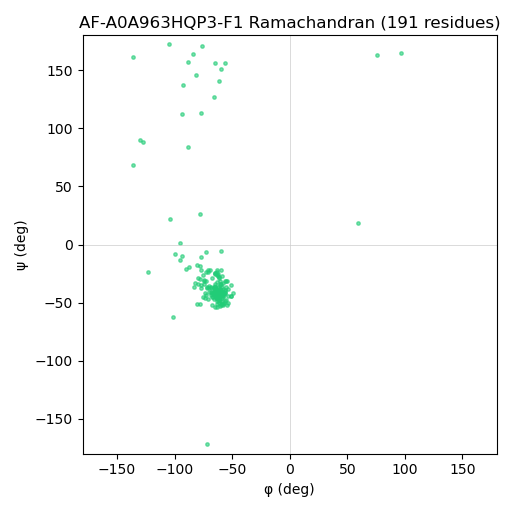 ? -9.221 3.147 21.316 1.00 96.88 139 PRO A CA 1
ATOM 1108 C C . PRO A 1 139 ? -9.861 4.527 21.088 1.00 96.88 139 PRO A C 1
ATOM 1110 O O . PRO A 1 139 ? -10.483 5.078 21.994 1.00 96.88 139 PRO A O 1
ATOM 1113 N N . GLN A 1 140 ? -9.705 5.118 19.901 1.00 97.62 140 GLN A N 1
ATOM 1114 C CA . GLN A 1 140 ? -10.129 6.491 19.635 1.00 97.62 140 GLN A CA 1
ATOM 1115 C C . GLN A 1 140 ? -11.627 6.588 19.326 1.00 97.62 140 GLN A C 1
ATOM 1117 O O . GLN A 1 140 ? -12.178 5.718 18.641 1.00 97.62 140 GLN A O 1
ATOM 1122 N N . PRO A 1 141 ? -12.291 7.686 19.732 1.00 95.25 141 PRO A N 1
ATOM 1123 C CA . PRO A 1 141 ? -13.658 7.972 19.313 1.00 95.25 141 PRO A CA 1
ATOM 1124 C C . PRO A 1 141 ? -13.730 8.215 17.799 1.00 95.25 141 PRO A C 1
ATOM 1126 O O . PRO A 1 141 ? -12.754 8.635 17.176 1.00 95.25 141 PRO A O 1
ATOM 1129 N N . SER A 1 142 ? -14.908 8.004 17.206 1.00 92.12 142 SER A N 1
ATOM 1130 C CA . SER A 1 142 ? -15.125 8.030 15.748 1.00 92.12 142 SER A CA 1
ATOM 1131 C C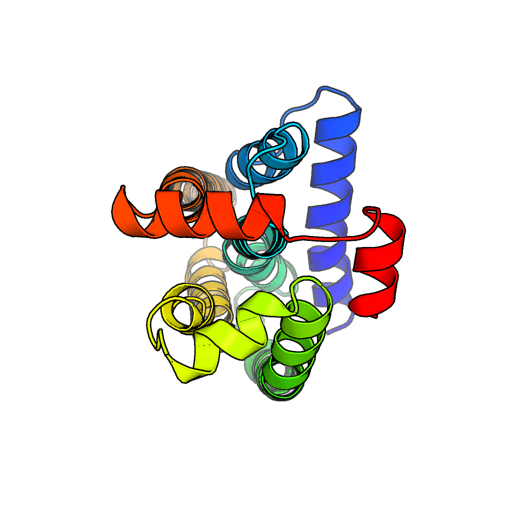 . SER A 1 142 ? -14.582 9.282 15.049 1.00 92.12 142 SER A C 1
ATOM 1133 O O . SER A 1 142 ? -13.914 9.160 14.027 1.00 92.12 142 SER A O 1
ATOM 1135 N N . VAL A 1 143 ? -14.807 10.469 15.618 1.00 95.25 143 VAL A N 1
ATOM 1136 C CA . VAL A 1 143 ? -14.339 11.745 15.047 1.00 95.25 143 VAL A CA 1
ATOM 1137 C C . VAL A 1 143 ? -12.812 11.817 15.016 1.00 95.25 143 VAL A C 1
ATOM 1139 O O . VAL A 1 143 ? -12.225 12.174 13.997 1.00 95.25 143 VAL A O 1
ATOM 1142 N N . ARG A 1 144 ? -12.147 11.435 16.117 1.00 96.25 144 ARG A N 1
ATOM 1143 C CA . ARG A 1 144 ? -10.679 11.427 16.185 1.00 96.25 144 ARG A CA 1
ATOM 1144 C C . ARG A 1 144 ? -10.093 10.354 15.274 1.00 96.25 144 ARG A C 1
ATOM 1146 O O . ARG A 1 144 ? -9.075 10.594 14.634 1.00 96.25 144 ARG A O 1
ATOM 1153 N N . ARG A 1 145 ? -10.763 9.205 15.187 1.00 95.31 145 ARG A N 1
ATOM 1154 C CA . ARG A 1 145 ? -10.393 8.098 14.310 1.00 95.31 145 ARG A CA 1
ATOM 1155 C C . ARG A 1 145 ? -10.372 8.525 12.843 1.00 95.31 145 ARG A C 1
ATOM 1157 O O . ARG A 1 145 ? -9.391 8.271 12.156 1.00 95.31 145 ARG A O 1
ATOM 1164 N N . GLU A 1 146 ? -11.422 9.199 12.384 1.00 95.69 146 GLU A N 1
ATOM 1165 C CA . GLU A 1 146 ? -11.511 9.683 11.004 1.00 95.69 146 GLU A CA 1
ATOM 1166 C C . GLU A 1 146 ? -10.421 10.721 10.697 1.00 95.69 146 GLU A C 1
ATOM 1168 O O . GLU A 1 146 ? -9.744 10.615 9.679 1.00 95.69 146 GLU A O 1
ATOM 1173 N N . ALA A 1 147 ? -10.168 11.659 11.617 1.00 97.19 147 ALA A N 1
ATOM 1174 C CA . ALA A 1 147 ? -9.085 12.631 11.465 1.00 97.19 147 ALA A CA 1
ATOM 1175 C C . ALA A 1 147 ? -7.703 11.958 11.352 1.00 97.19 147 ALA A C 1
ATOM 1177 O O . ALA A 1 147 ? -6.906 12.326 10.493 1.00 97.19 147 ALA A O 1
ATOM 1178 N N . MET A 1 148 ? -7.432 10.935 12.172 1.00 97.44 148 MET A N 1
ATOM 1179 C CA . MET A 1 148 ? -6.181 10.169 12.103 1.00 97.44 148 MET A CA 1
ATOM 1180 C C . MET A 1 148 ? -6.044 9.388 10.793 1.00 97.44 148 MET A C 1
ATOM 1182 O O . MET A 1 148 ? -4.945 9.295 10.252 1.00 97.44 148 MET A O 1
ATOM 1186 N N . ILE A 1 149 ? -7.143 8.838 10.266 1.00 97.38 149 ILE A N 1
ATOM 1187 C CA . ILE A 1 149 ? -7.155 8.175 8.954 1.00 97.38 149 ILE A CA 1
ATOM 1188 C C . ILE A 1 149 ? -6.812 9.175 7.851 1.00 97.38 149 ILE A C 1
ATOM 1190 O O . ILE A 1 149 ? -5.971 8.870 7.014 1.00 97.38 149 ILE A O 1
ATOM 1194 N N . GLN A 1 150 ? -7.412 10.366 7.868 1.00 97.38 150 GLN A N 1
ATOM 1195 C CA . GLN A 1 150 ? -7.155 11.407 6.870 1.00 97.38 150 GLN A CA 1
ATOM 1196 C C . GLN A 1 150 ? -5.713 11.924 6.923 1.00 97.38 150 GLN A C 1
ATOM 1198 O O . GLN A 1 150 ? -5.085 12.103 5.882 1.00 97.38 150 GLN A O 1
ATOM 1203 N N . GLU A 1 151 ? -5.162 12.123 8.123 1.00 96.94 151 GLU A N 1
ATOM 1204 C CA . GLU A 1 151 ? -3.761 12.516 8.312 1.00 96.94 151 GLU A CA 1
ATOM 1205 C C . GLU A 1 151 ? -2.806 11.450 7.757 1.00 96.94 151 GLU A C 1
ATOM 1207 O O . GLU A 1 151 ? -1.884 11.753 6.994 1.00 96.94 151 GLU A O 1
ATOM 1212 N N . LYS A 1 152 ? -3.063 10.181 8.090 1.00 96.12 152 LYS A N 1
ATOM 1213 C CA . LYS A 1 152 ? -2.264 9.047 7.624 1.00 96.12 152 LYS A CA 1
ATOM 1214 C C . LYS A 1 152 ? -2.372 8.864 6.106 1.00 96.12 152 LYS A C 1
ATOM 1216 O O . LYS A 1 152 ? -1.362 8.632 5.444 1.00 96.12 152 LYS A O 1
ATOM 1221 N N . ASP A 1 153 ? -3.571 9.017 5.552 1.00 97.88 153 ASP A N 1
ATOM 1222 C CA . ASP A 1 153 ? -3.826 8.979 4.112 1.00 97.88 153 ASP A CA 1
ATOM 1223 C C . ASP A 1 153 ? -3.073 10.088 3.371 1.00 97.88 153 ASP A C 1
ATOM 1225 O O . ASP A 1 153 ? -2.394 9.809 2.386 1.00 97.88 153 ASP A O 1
ATOM 1229 N N . ALA A 1 154 ? -3.107 11.326 3.873 1.00 97.25 154 ALA A N 1
ATOM 1230 C CA . ALA A 1 154 ? -2.358 12.436 3.288 1.00 97.25 154 ALA A CA 1
ATOM 1231 C C . ALA A 1 154 ? -0.843 12.168 3.282 1.00 97.25 154 ALA A C 1
ATOM 1233 O O . ALA A 1 154 ? -0.170 12.434 2.283 1.00 97.25 154 ALA A O 1
ATOM 1234 N N . ALA A 1 155 ? -0.306 11.584 4.360 1.00 94.81 155 ALA A N 1
ATOM 1235 C CA . ALA A 1 155 ? 1.100 11.196 4.431 1.00 94.81 155 ALA A CA 1
ATOM 1236 C C . ALA A 1 155 ? 1.465 10.131 3.379 1.00 94.81 155 ALA A C 1
ATOM 1238 O O . ALA A 1 155 ? 2.471 10.273 2.681 1.00 94.81 155 ALA A O 1
ATOM 1239 N N . PHE A 1 156 ? 0.641 9.094 3.200 1.00 93.50 156 PHE A N 1
ATOM 1240 C CA . PHE A 1 156 ? 0.897 8.058 2.191 1.00 93.50 156 PHE A CA 1
ATOM 1241 C C . PHE A 1 156 ? 0.622 8.525 0.757 1.00 93.50 156 PHE A C 1
ATOM 1243 O O . PHE A 1 156 ? 1.326 8.118 -0.173 1.00 93.50 156 PHE A O 1
ATOM 1250 N N . ALA A 1 157 ? -0.324 9.440 0.558 1.00 96.06 157 ALA A N 1
ATOM 1251 C CA . ALA A 1 157 ? -0.507 10.126 -0.714 1.00 96.06 157 ALA A CA 1
ATOM 1252 C C . ALA A 1 157 ? 0.734 10.957 -1.080 1.00 96.06 157 ALA A C 1
ATOM 1254 O O . ALA A 1 157 ? 1.166 10.934 -2.229 1.00 96.06 157 ALA A O 1
ATOM 1255 N N . ALA A 1 158 ? 1.360 11.635 -0.112 1.00 93.25 158 ALA A N 1
ATOM 1256 C CA . ALA A 1 158 ? 2.627 12.332 -0.331 1.00 93.25 158 ALA A CA 1
ATOM 1257 C C . ALA A 1 158 ? 3.783 11.354 -0.608 1.00 93.25 158 ALA A C 1
ATOM 1259 O O . ALA A 1 158 ? 4.574 11.580 -1.524 1.00 93.25 158 ALA A O 1
ATOM 1260 N N . PHE A 1 159 ? 3.853 10.231 0.116 1.00 90.50 159 PHE A N 1
ATOM 1261 C CA . PHE A 1 159 ? 4.867 9.193 -0.107 1.00 90.50 159 PHE A CA 1
ATOM 1262 C C . PHE A 1 159 ? 4.794 8.571 -1.510 1.00 90.50 159 PHE A C 1
ATOM 1264 O O . PHE A 1 159 ? 5.819 8.204 -2.081 1.00 90.50 159 PHE A O 1
ATOM 1271 N N . SER A 1 160 ? 3.608 8.547 -2.120 1.00 91.62 160 SER A N 1
ATOM 1272 C CA . SER A 1 160 ? 3.424 8.110 -3.510 1.00 91.62 160 SER A CA 1
ATOM 1273 C C . SER A 1 160 ? 4.316 8.888 -4.491 1.00 91.62 160 SER A C 1
ATOM 1275 O O . SER A 1 160 ? 4.811 8.327 -5.464 1.00 91.62 160 SER A O 1
ATOM 1277 N N . ASN A 1 161 ? 4.616 10.160 -4.207 1.00 90.25 161 ASN A N 1
ATOM 1278 C CA . ASN A 1 161 ? 5.542 10.951 -5.018 1.00 90.25 161 ASN A CA 1
ATOM 1279 C C . ASN A 1 161 ? 6.980 10.408 -4.969 1.00 90.25 161 ASN A C 1
ATOM 1281 O O . ASN A 1 161 ? 7.689 10.470 -5.967 1.00 90.25 161 ASN A O 1
ATOM 1285 N N . VAL A 1 162 ? 7.408 9.850 -3.834 1.00 87.62 162 VAL A N 1
ATOM 1286 C CA . VAL A 1 162 ? 8.735 9.230 -3.684 1.00 87.62 162 VAL A CA 1
ATOM 1287 C C . VAL A 1 162 ? 8.822 7.952 -4.516 1.00 87.62 162 VAL A C 1
ATOM 1289 O O . VAL A 1 162 ? 9.825 7.732 -5.189 1.00 87.62 162 VAL A O 1
ATOM 1292 N N . ILE A 1 163 ? 7.752 7.150 -4.531 1.00 88.19 163 ILE A N 1
ATOM 1293 C CA . ILE A 1 163 ? 7.656 5.937 -5.360 1.00 88.19 163 ILE A CA 1
ATOM 1294 C C . ILE A 1 163 ? 7.716 6.298 -6.852 1.00 88.19 163 ILE A C 1
ATOM 1296 O O . ILE A 1 163 ? 8.417 5.653 -7.635 1.00 88.19 163 ILE A O 1
ATOM 1300 N N . MET A 1 164 ? 6.996 7.346 -7.254 1.00 90.38 164 MET A N 1
ATOM 1301 C CA . MET A 1 164 ? 6.884 7.756 -8.656 1.00 90.38 164 MET A CA 1
ATOM 1302 C C . MET A 1 164 ? 8.110 8.526 -9.161 1.00 90.38 164 MET A C 1
ATOM 1304 O O . MET A 1 164 ? 8.451 8.445 -10.344 1.00 90.38 164 MET A O 1
ATOM 1308 N N . HIS A 1 165 ? 8.795 9.249 -8.273 1.00 87.75 165 HIS A N 1
ATOM 1309 C CA . HIS A 1 165 ? 9.906 10.140 -8.605 1.00 87.75 165 HIS A CA 1
ATOM 1310 C C . HIS A 1 165 ? 11.080 9.984 -7.625 1.00 87.75 165 HIS A C 1
ATOM 1312 O O . HIS A 1 165 ? 11.411 10.922 -6.894 1.00 87.75 165 HIS A O 1
ATOM 1318 N N . PRO A 1 166 ? 11.785 8.840 -7.633 1.00 82.19 166 PRO A N 1
ATOM 1319 C CA . PRO A 1 166 ? 12.836 8.538 -6.659 1.00 82.19 166 PRO A CA 1
ATOM 1320 C C . PRO A 1 166 ? 14.179 9.255 -6.943 1.00 82.19 166 PRO A C 1
ATOM 1322 O O . PRO A 1 166 ? 15.249 8.777 -6.579 1.00 82.19 166 PRO A O 1
ATOM 1325 N N . GLY A 1 167 ? 14.146 10.408 -7.620 1.00 82.25 167 GLY A N 1
ATOM 1326 C CA . GLY A 1 167 ? 15.323 11.186 -8.022 1.00 82.25 167 GLY A CA 1
ATOM 1327 C C . GLY A 1 167 ? 15.784 10.923 -9.460 1.00 82.25 167 GLY A C 1
ATOM 1328 O O . GLY A 1 167 ? 15.373 9.959 -10.105 1.00 82.25 167 GLY A O 1
ATOM 1329 N N . PHE A 1 168 ? 16.631 11.809 -9.992 1.00 81.31 168 PHE A N 1
ATOM 1330 C CA . PHE A 1 168 ? 16.975 11.852 -11.422 1.00 81.31 168 PHE A CA 1
ATOM 1331 C C . PHE A 1 168 ? 17.661 10.578 -11.942 1.00 81.31 168 PHE A C 1
ATOM 1333 O O . PHE A 1 168 ? 17.256 10.036 -12.974 1.00 81.31 168 PHE A O 1
ATOM 1340 N N . ALA A 1 169 ? 18.675 10.085 -11.225 1.00 79.81 169 ALA A N 1
ATOM 1341 C CA . ALA A 1 169 ? 19.441 8.908 -11.636 1.00 79.81 169 ALA A CA 1
ATOM 1342 C C . ALA A 1 169 ? 18.551 7.658 -11.689 1.00 79.81 169 ALA A C 1
ATOM 1344 O O . ALA A 1 169 ? 18.425 7.030 -12.741 1.00 79.81 169 ALA A O 1
ATOM 1345 N N . LEU A 1 170 ? 17.851 7.358 -10.590 1.00 80.12 170 LEU A N 1
ATOM 1346 C CA . LEU A 1 170 ? 16.964 6.201 -10.515 1.00 80.12 170 LEU A CA 1
ATOM 1347 C C . LEU A 1 170 ? 15.774 6.334 -11.476 1.00 80.12 170 LEU A C 1
ATOM 1349 O O . LEU A 1 170 ? 15.455 5.378 -12.170 1.00 80.12 170 LEU A O 1
ATOM 1353 N N . SER A 1 171 ? 15.186 7.525 -11.635 1.00 84.75 171 SER A N 1
ATOM 1354 C CA . SER A 1 171 ? 14.119 7.748 -12.628 1.00 84.75 171 SER A CA 1
ATOM 1355 C C . SER A 1 171 ? 14.582 7.482 -14.064 1.00 84.75 171 SER A C 1
ATOM 1357 O O . SER A 1 171 ? 13.805 6.998 -14.883 1.00 84.75 171 SER A O 1
ATOM 1359 N N . THR A 1 172 ? 15.841 7.785 -14.392 1.00 85.38 172 THR A N 1
ATOM 1360 C CA . THR A 1 172 ? 16.407 7.486 -15.718 1.00 85.38 172 THR A CA 1
ATOM 1361 C C . THR A 1 172 ? 16.549 5.983 -15.920 1.00 85.38 172 THR A C 1
ATOM 1363 O O . THR A 1 172 ? 16.151 5.469 -16.965 1.00 85.38 172 THR A O 1
ATOM 1366 N N . VAL A 1 173 ? 17.037 5.272 -14.900 1.00 83.12 173 VAL A N 1
ATOM 1367 C CA . VAL A 1 173 ? 17.093 3.806 -14.904 1.00 83.12 173 VAL A CA 1
ATOM 1368 C C . VAL A 1 173 ? 15.693 3.229 -15.103 1.00 83.12 173 VAL A C 1
ATOM 1370 O O . VAL A 1 173 ? 15.497 2.484 -16.054 1.00 83.12 173 VAL A O 1
ATOM 1373 N N . LEU A 1 174 ? 14.702 3.644 -14.306 1.00 85.06 174 LEU A N 1
ATOM 1374 C CA . LEU A 1 174 ? 13.306 3.188 -14.394 1.00 85.06 174 LEU A CA 1
ATOM 1375 C C . LEU A 1 174 ? 12.686 3.384 -15.789 1.00 85.06 174 LEU A C 1
ATOM 1377 O O . LEU A 1 174 ? 11.953 2.522 -16.264 1.00 85.06 174 LEU A O 1
ATOM 1381 N N . LYS A 1 175 ? 13.013 4.470 -16.499 1.00 88.06 175 LYS A N 1
ATOM 1382 C CA . LYS A 1 175 ? 12.570 4.658 -17.894 1.00 88.06 175 LYS A CA 1
ATOM 1383 C C . LYS A 1 175 ? 13.171 3.620 -18.843 1.00 88.06 175 LYS A C 1
ATOM 1385 O O . LYS A 1 175 ? 12.477 3.145 -19.739 1.00 88.06 175 LYS A O 1
ATOM 1390 N N . ILE A 1 176 ? 14.440 3.259 -18.647 1.00 85.94 176 ILE A N 1
ATOM 1391 C CA . ILE A 1 176 ? 15.091 2.183 -19.409 1.00 85.94 176 ILE A CA 1
ATOM 1392 C C . ILE A 1 176 ? 14.433 0.839 -19.080 1.00 85.94 176 ILE A C 1
ATOM 1394 O O . ILE A 1 176 ? 14.162 0.065 -19.996 1.00 85.94 176 ILE A O 1
ATOM 1398 N N . ILE A 1 177 ? 14.115 0.595 -17.801 1.00 84.44 177 ILE A N 1
ATOM 1399 C CA . ILE A 1 177 ? 13.352 -0.588 -17.372 1.00 84.44 177 ILE A CA 1
ATOM 1400 C C . ILE A 1 177 ? 12.038 -0.664 -18.137 1.00 84.44 177 ILE A C 1
ATOM 1402 O O . ILE A 1 177 ? 11.759 -1.675 -18.774 1.00 84.44 177 ILE A O 1
ATOM 1406 N N . ARG A 1 178 ? 11.264 0.428 -18.132 1.00 89.81 178 ARG A N 1
ATOM 1407 C CA . ARG A 1 178 ? 9.947 0.474 -18.762 1.00 89.81 178 ARG A CA 1
ATOM 1408 C C . ARG A 1 178 ? 9.985 0.109 -20.242 1.00 89.81 178 ARG A C 1
ATOM 1410 O O . ARG A 1 178 ? 9.130 -0.636 -20.705 1.00 89.81 178 ARG A O 1
ATOM 1417 N N . LEU A 1 179 ? 10.989 0.594 -20.971 1.00 89.50 179 LEU A N 1
ATOM 1418 C CA . LEU A 1 179 ? 11.189 0.264 -22.386 1.00 89.50 179 LEU A CA 1
ATOM 1419 C C . LEU A 1 179 ? 11.509 -1.223 -22.617 1.00 89.50 179 LEU A C 1
ATOM 1421 O O . LEU A 1 179 ? 11.294 -1.731 -23.716 1.00 89.50 179 LEU A O 1
ATOM 1425 N N . GLY A 1 180 ? 12.048 -1.907 -21.607 1.00 86.19 180 GLY A N 1
ATOM 1426 C CA . GLY A 1 180 ? 12.383 -3.325 -21.655 1.00 86.19 180 GLY A CA 1
ATOM 1427 C C . GLY A 1 180 ? 11.309 -4.264 -21.101 1.00 86.19 180 GLY A C 1
ATOM 1428 O O . GLY A 1 180 ? 11.434 -5.469 -21.323 1.00 86.19 180 GLY A O 1
ATOM 1429 N N . GLU A 1 181 ? 10.292 -3.764 -20.391 1.00 87.06 181 GLU A N 1
ATOM 1430 C CA . GLU A 1 181 ? 9.186 -4.590 -19.897 1.00 87.06 181 GLU A CA 1
ATOM 1431 C C . GLU A 1 181 ? 8.369 -5.137 -21.069 1.00 87.06 181 GLU A C 1
ATOM 1433 O O . GLU A 1 181 ? 7.894 -4.389 -21.927 1.00 87.06 181 GLU A O 1
ATOM 1438 N N . ARG A 1 182 ? 8.172 -6.455 -21.099 1.00 82.56 182 ARG A N 1
ATOM 1439 C CA . ARG A 1 182 ? 7.430 -7.130 -22.170 1.00 82.56 182 ARG A CA 1
ATOM 1440 C C . ARG A 1 182 ? 6.036 -7.541 -21.701 1.00 82.56 182 ARG A C 1
ATOM 1442 O O . ARG A 1 182 ? 5.693 -7.404 -20.527 1.00 82.56 182 ARG A O 1
ATOM 1449 N N . GLY A 1 183 ? 5.232 -8.013 -22.648 1.00 85.25 183 GLY A N 1
ATOM 1450 C CA . GLY A 1 183 ? 3.898 -8.540 -22.382 1.00 85.25 183 GLY A CA 1
ATOM 1451 C C . GLY A 1 183 ? 2.843 -7.471 -22.103 1.00 85.25 183 GLY A C 1
ATOM 1452 O O . GLY A 1 183 ? 3.133 -6.303 -21.825 1.00 85.25 183 GLY A O 1
ATOM 1453 N N . THR A 1 184 ? 1.595 -7.903 -22.210 1.00 87.69 184 THR A N 1
ATOM 1454 C CA . THR A 1 184 ? 0.402 -7.158 -21.819 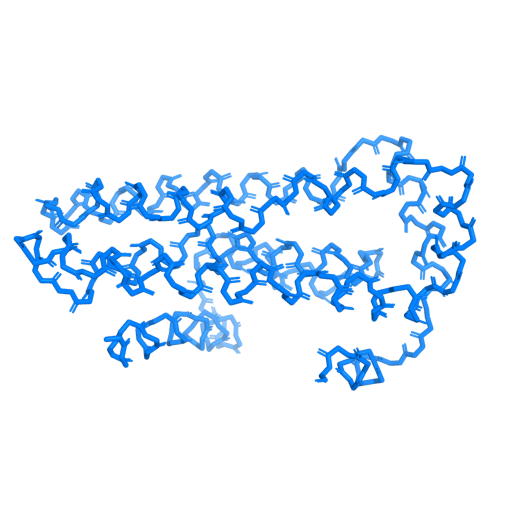1.00 87.69 184 THR A CA 1
ATOM 1455 C C . THR A 1 184 ? 0.232 -7.163 -20.297 1.00 87.69 184 THR A C 1
ATOM 1457 O O . THR A 1 184 ? 0.919 -7.887 -19.579 1.00 87.69 184 THR A O 1
ATOM 1460 N N . VAL A 1 185 ? -0.713 -6.370 -19.783 1.00 85.56 185 VAL A N 1
ATOM 1461 C CA . VAL A 1 185 ? -1.097 -6.426 -18.360 1.00 85.56 185 VAL A CA 1
ATOM 1462 C C . VAL A 1 185 ? -1.529 -7.841 -17.963 1.00 85.56 185 VAL A C 1
ATOM 1464 O O . VAL A 1 185 ? -1.148 -8.302 -16.896 1.00 85.56 185 VAL A O 1
ATOM 1467 N N . ARG A 1 186 ? -2.255 -8.548 -18.841 1.00 87.94 186 ARG A N 1
ATOM 1468 C CA . ARG A 1 186 ? -2.663 -9.942 -18.621 1.00 87.94 186 ARG A CA 1
ATOM 1469 C C . ARG A 1 186 ? -1.452 -10.858 -18.464 1.00 87.94 186 ARG A C 1
ATOM 1471 O O . ARG A 1 186 ? -1.364 -11.533 -17.451 1.00 87.94 186 ARG A O 1
ATOM 1478 N N . ASP A 1 187 ? -0.515 -10.821 -19.412 1.00 87.69 187 ASP A N 1
ATOM 1479 C CA . ASP A 1 187 ? 0.672 -11.692 -19.379 1.00 87.69 187 ASP A CA 1
ATOM 1480 C C . ASP A 1 187 ? 1.483 -11.471 -18.093 1.00 87.69 187 ASP A C 1
ATOM 1482 O O . ASP A 1 187 ? 2.022 -12.402 -17.510 1.00 87.69 187 ASP A O 1
ATOM 1486 N N . ARG A 1 188 ? 1.558 -10.219 -17.627 1.00 86.56 188 ARG A N 1
ATOM 1487 C CA . ARG A 1 188 ? 2.258 -9.861 -16.386 1.00 86.56 188 ARG A CA 1
ATOM 1488 C C . ARG A 1 188 ? 1.533 -10.362 -15.144 1.00 86.56 188 ARG A C 1
ATOM 1490 O O . ARG A 1 188 ? 2.205 -10.747 -14.201 1.00 86.56 188 ARG A O 1
ATOM 1497 N N . ILE A 1 189 ? 0.200 -10.334 -15.134 1.00 84.50 189 ILE A N 1
ATOM 1498 C CA . ILE A 1 189 ? -0.597 -10.908 -14.043 1.00 84.50 189 ILE A CA 1
ATOM 1499 C C . ILE A 1 189 ? -0.390 -12.423 -13.998 1.00 84.50 189 ILE A C 1
ATOM 1501 O O . ILE A 1 189 ? -0.114 -12.940 -12.929 1.00 84.50 189 ILE A O 1
ATOM 1505 N N . GLU A 1 190 ? -0.416 -13.106 -15.146 1.00 86.69 190 GLU A N 1
ATOM 1506 C CA . GLU A 1 190 ? -0.181 -14.558 -15.227 1.00 86.69 190 GLU A CA 1
ATOM 1507 C C . GLU A 1 190 ? 1.222 -14.971 -14.746 1.00 86.69 190 GLU A C 1
ATOM 1509 O O . GLU A 1 190 ? 1.398 -16.083 -14.266 1.00 86.69 190 GLU A O 1
ATOM 1514 N N . ILE A 1 191 ? 2.223 -14.090 -14.857 1.00 83.56 191 ILE A N 1
ATOM 1515 C CA . ILE A 1 191 ? 3.572 -14.324 -14.311 1.00 83.56 191 ILE A CA 1
ATOM 1516 C C . ILE A 1 191 ? 3.613 -14.157 -12.781 1.00 83.56 191 ILE A C 1
ATOM 1518 O O . ILE A 1 191 ? 4.485 -14.732 -12.140 1.00 83.56 191 ILE A O 1
ATOM 1522 N N . LEU A 1 192 ? 2.717 -13.353 -12.201 1.00 77.38 192 LEU A N 1
ATOM 1523 C CA . LEU A 1 192 ? 2.693 -13.011 -10.771 1.00 77.38 192 LEU A CA 1
ATOM 1524 C C . LEU A 1 192 ? 1.747 -13.906 -9.936 1.00 77.38 192 LEU A C 1
ATOM 1526 O O . LEU A 1 192 ? 1.588 -13.656 -8.739 1.00 77.38 192 LEU A O 1
ATOM 1530 N N . GLU A 1 193 ? 1.085 -14.888 -10.559 1.00 70.94 193 GLU A N 1
ATOM 1531 C CA . GLU A 1 193 ? 0.187 -15.878 -9.929 1.00 70.94 193 GLU A CA 1
ATOM 1532 C C . GLU A 1 193 ? 0.882 -17.232 -9.707 1.00 70.94 193 GLU A C 1
ATOM 1534 O O . GLU A 1 193 ? 0.661 -17.824 -8.622 1.00 70.94 193 GLU A O 1
#

Solvent-accessible surface area (backbone atoms only — not comparable to full-atom values): 10390 Å² total; per-residue (Å²): 107,70,62,32,54,52,49,35,53,48,50,53,55,49,35,52,51,25,52,78,67,80,40,83,44,58,56,20,47,47,55,35,54,59,49,69,78,45,84,63,67,35,73,68,45,54,49,50,31,46,44,47,29,45,43,48,47,41,42,11,54,18,54,29,68,56,45,59,58,93,48,46,73,74,47,46,67,60,55,51,51,52,49,56,58,53,60,66,45,54,63,54,54,56,52,35,54,27,67,47,23,60,63,52,57,57,42,56,78,79,41,78,63,68,53,47,67,60,62,70,58,42,70,61,59,39,48,52,50,6,48,55,46,13,66,66,42,29,75,44,57,70,71,60,33,53,53,53,49,53,54,52,32,53,53,45,34,56,49,44,50,49,67,76,53,66,44,74,70,55,45,52,50,43,50,56,49,38,76,58,48,57,77,52,75,65,58,51,49,67,57,72,110

Mean predicted aligned error: 5.68 Å

pLDDT: mean 86.33, std 13.47, range [44.84, 97.94]

Foldseek 3Di:
DVQLVVQLVVLVVVLVVCVVVVHHRQLLSVLLVVVVVDLQFDPLLSVVSCCLCRLQQSSLVSLLPSDALVCSVVCVVVLVVVLVVVQVCLVLQVVLSCVQFVVCVVVVVVPVCVVVLSVVPDSNVSNVNSSVSNNVLNVDDPVVNVVSSNVSSVVSSVVSCCSCDVDDVVSVVSNVRSVRGDDDPVVSVVSND